Protein AF-A0A936LZB2-F1 (afdb_monomer_lite)

Structure (mmCIF, N/CA/C/O backbone):
data_AF-A0A936LZB2-F1
#
_entry.id   AF-A0A936LZB2-F1
#
loop_
_atom_site.group_PDB
_atom_site.id
_atom_site.type_symbol
_atom_site.label_atom_id
_atom_site.label_alt_id
_atom_site.label_comp_id
_atom_site.label_asym_id
_atom_site.label_entity_id
_atom_site.label_seq_id
_atom_site.pdbx_PDB_ins_code
_atom_site.Cartn_x
_atom_site.Cartn_y
_atom_site.Cartn_z
_atom_site.occupancy
_atom_site.B_iso_or_equiv
_atom_site.auth_seq_id
_atom_site.auth_comp_id
_atom_site.auth_asym_id
_atom_site.auth_atom_id
_atom_site.pdbx_PDB_model_num
ATOM 1 N N . MET A 1 1 ? 25.854 29.873 5.953 1.00 42.78 1 MET A N 1
ATOM 2 C CA . MET A 1 1 ? 24.433 29.722 6.332 1.00 42.78 1 MET A CA 1
ATOM 3 C C . MET A 1 1 ? 24.181 28.230 6.468 1.00 42.78 1 MET A C 1
ATOM 5 O O . MET A 1 1 ? 24.433 27.521 5.504 1.00 42.78 1 MET A O 1
ATOM 9 N N . SER A 1 2 ? 23.834 27.745 7.662 1.00 56.75 2 SER A N 1
ATOM 10 C CA . SER A 1 2 ? 23.511 26.328 7.882 1.00 56.75 2 SER A CA 1
ATOM 11 C C . SER A 1 2 ? 22.033 26.142 7.576 1.00 56.75 2 SER A C 1
ATOM 13 O O . SER A 1 2 ? 21.208 26.820 8.186 1.00 56.75 2 SER A O 1
ATOM 15 N N . PHE A 1 3 ? 21.693 25.284 6.617 1.00 53.59 3 PHE A N 1
ATOM 16 C CA . PHE A 1 3 ? 20.297 24.911 6.414 1.00 53.59 3 PHE A CA 1
ATOM 17 C C . PHE A 1 3 ? 19.833 24.073 7.615 1.00 53.59 3 PHE A C 1
ATOM 19 O O . PHE A 1 3 ? 20.639 23.310 8.156 1.00 53.59 3 PHE A O 1
ATOM 26 N N . PRO A 1 4 ? 18.580 24.229 8.073 1.00 65.94 4 PRO A N 1
ATOM 27 C CA . PRO A 1 4 ? 18.040 23.383 9.127 1.00 65.94 4 PRO A CA 1
ATOM 28 C C . PRO A 1 4 ? 18.093 21.920 8.680 1.00 65.94 4 PRO A C 1
ATOM 30 O O . PRO A 1 4 ? 17.765 21.600 7.543 1.00 65.94 4 PRO A O 1
ATOM 33 N N . GLU A 1 5 ? 18.534 21.037 9.574 1.00 69.75 5 GLU A N 1
ATOM 34 C CA . GLU A 1 5 ? 18.701 19.597 9.322 1.00 69.75 5 GLU A CA 1
ATOM 35 C C . GLU A 1 5 ? 17.362 18.835 9.293 1.00 69.75 5 GLU A C 1
ATOM 37 O O . GLU A 1 5 ? 17.298 17.656 8.934 1.00 69.75 5 GLU A O 1
ATOM 42 N N . VAL A 1 6 ? 16.282 19.538 9.632 1.00 69.81 6 VAL A N 1
ATOM 43 C CA . VAL A 1 6 ? 14.946 19.005 9.861 1.00 69.81 6 VAL A CA 1
ATOM 44 C C . VAL A 1 6 ? 13.900 19.938 9.244 1.00 69.81 6 VAL A C 1
ATOM 46 O O . VAL A 1 6 ? 14.075 21.160 9.246 1.00 69.81 6 VAL A O 1
ATOM 49 N N . ASP A 1 7 ? 12.834 19.374 8.685 1.00 69.81 7 ASP A N 1
ATOM 50 C CA . ASP A 1 7 ? 11.703 20.123 8.139 1.00 69.81 7 ASP A CA 1
ATOM 51 C C . ASP A 1 7 ? 10.790 20.712 9.242 1.00 69.81 7 ASP A C 1
ATOM 53 O O . ASP A 1 7 ? 10.964 20.408 10.427 1.00 69.81 7 ASP A O 1
ATOM 57 N N . PRO A 1 8 ? 9.806 21.568 8.891 1.00 72.88 8 PRO A N 1
ATOM 58 C CA . PRO A 1 8 ? 8.853 22.133 9.854 1.00 72.88 8 PRO A CA 1
ATOM 59 C C . PRO A 1 8 ? 8.009 21.098 10.616 1.00 72.88 8 PRO A C 1
ATOM 61 O O . PRO A 1 8 ? 7.339 21.456 11.583 1.00 72.88 8 PRO A O 1
ATOM 64 N N . TYR A 1 9 ? 8.026 19.836 10.186 1.00 61.41 9 TYR A N 1
ATOM 65 C CA . TYR A 1 9 ? 7.285 18.721 10.767 1.00 61.41 9 TYR A CA 1
ATOM 66 C C . TYR A 1 9 ? 8.178 17.764 11.570 1.00 61.41 9 TYR A C 1
ATOM 68 O O . TYR A 1 9 ? 7.689 16.750 12.064 1.00 61.41 9 TYR A O 1
ATOM 76 N N . GLY A 1 10 ? 9.464 18.083 11.754 1.00 66.19 10 GLY A N 1
ATOM 77 C CA . GLY A 1 10 ? 10.383 17.255 12.533 1.00 66.19 10 GLY A CA 1
ATOM 78 C C . GLY A 1 10 ? 11.064 16.135 11.734 1.00 66.19 10 GLY A C 1
ATOM 79 O O . GLY A 1 10 ? 11.760 15.311 12.330 1.00 66.19 10 GLY A O 1
ATOM 80 N N . ASN A 1 11 ? 10.929 16.101 10.404 1.00 68.75 11 ASN A N 1
ATOM 81 C CA . ASN A 1 11 ? 11.544 15.078 9.556 1.00 68.75 11 ASN A CA 1
ATOM 82 C C . ASN A 1 11 ? 12.959 15.477 9.121 1.00 68.75 11 ASN A C 1
ATOM 84 O O . ASN A 1 11 ? 13.183 16.552 8.569 1.00 68.75 11 ASN A O 1
ATOM 88 N N . SER A 1 12 ? 13.933 14.590 9.338 1.00 70.81 12 SER A N 1
ATOM 89 C CA . SER A 1 12 ? 15.333 14.830 8.962 1.00 70.81 12 SER A CA 1
ATOM 90 C C . SER A 1 12 ? 15.543 14.826 7.441 1.00 70.81 12 SER A C 1
ATOM 92 O O . SER A 1 12 ? 15.115 13.895 6.752 1.00 70.81 12 SER A O 1
ATOM 94 N N . TYR A 1 13 ? 16.302 15.803 6.932 1.00 68.94 13 TYR A N 1
ATOM 95 C CA . TYR A 1 13 ? 16.737 15.864 5.531 1.00 68.94 13 TYR A CA 1
ATOM 96 C C . TYR A 1 13 ? 17.908 14.927 5.205 1.00 68.94 13 TYR A C 1
ATOM 98 O O . TYR A 1 13 ? 18.241 14.755 4.027 1.00 68.94 13 TYR A O 1
ATOM 106 N N . GLN A 1 14 ? 18.547 14.318 6.212 1.00 73.31 14 GLN A N 1
ATOM 107 C CA . GLN A 1 14 ? 19.649 13.392 5.967 1.00 73.31 14 GLN A CA 1
ATOM 108 C C . GLN A 1 14 ? 19.150 12.148 5.225 1.00 73.31 14 GLN A C 1
ATOM 110 O O . GLN A 1 14 ? 18.115 11.570 5.566 1.00 73.31 14 GLN A O 1
ATOM 115 N N . ALA A 1 15 ? 19.894 11.709 4.212 1.00 75.50 15 ALA A N 1
ATOM 116 C CA . ALA A 1 15 ? 19.615 10.443 3.546 1.00 75.50 15 ALA A CA 1
ATOM 117 C C . ALA A 1 15 ? 19.835 9.268 4.513 1.00 75.50 15 ALA A C 1
ATOM 119 O O . ALA A 1 15 ? 20.606 9.375 5.465 1.00 75.50 15 ALA A O 1
ATOM 120 N N . TYR A 1 16 ? 19.163 8.144 4.270 1.00 83.94 16 TYR A N 1
ATOM 121 C CA . TYR A 1 16 ? 19.479 6.913 4.987 1.00 83.94 16 TYR A CA 1
ATOM 122 C C . TYR A 1 16 ? 20.895 6.446 4.648 1.00 83.94 16 TYR A C 1
ATOM 124 O O . TYR A 1 16 ? 21.338 6.578 3.506 1.00 83.94 16 TYR A O 1
ATOM 132 N N . THR A 1 17 ? 21.599 5.904 5.638 1.00 85.50 17 THR A N 1
ATOM 133 C CA . THR A 1 17 ? 23.001 5.476 5.508 1.00 85.50 17 THR A CA 1
ATOM 134 C C . THR A 1 17 ? 23.166 4.284 4.566 1.00 85.50 17 THR A C 1
ATOM 136 O O . THR A 1 17 ? 24.196 4.152 3.912 1.00 85.50 17 THR A O 1
ATOM 139 N N . ASP A 1 18 ? 22.137 3.448 4.457 1.00 86.25 18 ASP A N 1
ATOM 140 C CA . ASP A 1 18 ? 22.080 2.246 3.628 1.00 86.25 18 ASP A CA 1
ATOM 141 C C . ASP A 1 18 ? 21.497 2.486 2.224 1.00 86.25 18 ASP A C 1
ATOM 143 O O . ASP A 1 18 ? 21.376 1.549 1.435 1.00 86.25 18 ASP A O 1
ATOM 147 N N . VAL A 1 19 ? 21.159 3.734 1.879 1.00 84.25 19 VAL A N 1
ATOM 148 C CA . VAL A 1 19 ? 20.667 4.107 0.546 1.00 84.25 19 VAL A CA 1
ATOM 149 C C . VAL A 1 19 ? 21.727 4.953 -0.164 1.00 84.25 19 VAL A C 1
ATOM 151 O O . VAL A 1 19 ? 21.828 6.159 0.088 1.00 84.25 19 VAL A O 1
ATOM 154 N N . PRO A 1 20 ? 22.519 4.363 -1.080 1.00 82.50 20 PRO A N 1
ATOM 155 C CA . PRO A 1 20 ? 23.550 5.104 -1.792 1.00 82.50 20 PRO A CA 1
ATOM 156 C C . PRO A 1 20 ? 22.923 6.184 -2.678 1.00 82.50 20 PRO A C 1
ATOM 158 O O . PRO A 1 20 ? 21.897 5.966 -3.323 1.00 82.50 20 PRO A O 1
ATOM 161 N N . SER A 1 21 ? 23.560 7.355 -2.757 1.00 79.81 21 SER A N 1
ATOM 162 C CA . SER A 1 21 ? 23.075 8.490 -3.560 1.00 79.81 21 SER A CA 1
ATOM 163 C C . SER A 1 21 ? 23.034 8.211 -5.065 1.00 79.81 21 SER A C 1
ATOM 165 O O . SER A 1 21 ? 22.295 8.882 -5.779 1.00 79.81 21 SER A O 1
ATOM 167 N N . SER A 1 22 ? 23.797 7.223 -5.538 1.00 79.44 22 SER A N 1
ATOM 168 C CA . SER A 1 22 ? 23.773 6.730 -6.917 1.00 79.44 22 SER A CA 1
ATOM 169 C C . SER A 1 22 ? 22.574 5.827 -7.227 1.00 79.44 22 SER A C 1
ATOM 171 O O . SER A 1 22 ? 22.336 5.532 -8.397 1.00 79.44 22 SER A O 1
ATOM 173 N N . SER A 1 23 ? 21.812 5.381 -6.218 1.00 80.50 23 SER A N 1
ATOM 174 C CA . SER A 1 23 ? 20.618 4.565 -6.446 1.00 80.50 23 SER A CA 1
ATOM 175 C C . SER A 1 23 ? 19.551 5.372 -7.195 1.00 80.50 23 SER A C 1
ATOM 177 O O . SER A 1 23 ? 19.232 6.493 -6.780 1.00 80.50 23 SER A O 1
ATOM 179 N N . PRO A 1 24 ? 18.909 4.804 -8.235 1.00 79.56 24 PRO A N 1
ATOM 180 C CA . PRO A 1 24 ? 17.806 5.467 -8.931 1.00 79.56 24 PRO A CA 1
ATOM 181 C C . PRO A 1 24 ? 16.601 5.744 -8.013 1.00 79.56 24 PRO A C 1
ATOM 183 O O . PRO A 1 24 ? 15.765 6.589 -8.331 1.00 79.56 24 PRO A O 1
ATOM 186 N N . PHE A 1 25 ? 16.509 5.064 -6.864 1.00 80.94 25 PHE A N 1
ATOM 187 C CA . PHE A 1 25 ? 15.443 5.255 -5.878 1.00 80.94 25 PHE A CA 1
ATOM 188 C C . PHE A 1 25 ? 15.778 6.307 -4.814 1.00 80.94 25 PHE A C 1
ATOM 190 O O . PHE A 1 25 ? 14.877 6.744 -4.100 1.00 80.94 25 PHE A O 1
ATOM 197 N N . ALA A 1 26 ? 17.033 6.764 -4.717 1.00 77.50 26 ALA A N 1
ATOM 198 C CA . ALA A 1 26 ? 17.492 7.629 -3.628 1.00 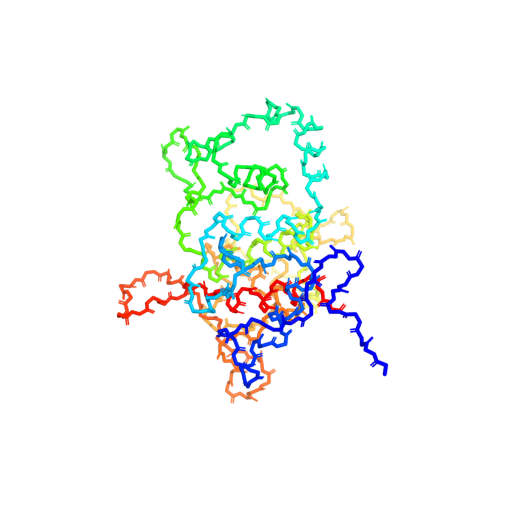77.50 26 ALA A CA 1
ATOM 199 C C . ALA A 1 26 ? 16.689 8.935 -3.516 1.00 77.50 26 ALA A C 1
ATOM 201 O O . ALA A 1 26 ? 16.349 9.356 -2.411 1.00 77.50 26 ALA A O 1
ATOM 202 N N . GLY A 1 27 ? 16.340 9.556 -4.648 1.00 83.62 27 GLY A N 1
ATOM 203 C CA . GLY A 1 27 ? 15.515 10.769 -4.664 1.00 83.62 27 GLY A CA 1
ATOM 204 C C . GLY A 1 27 ? 14.106 10.530 -4.116 1.00 83.62 27 GLY A C 1
ATOM 205 O O . GLY A 1 27 ? 13.653 11.261 -3.239 1.00 83.62 27 GLY A O 1
ATOM 206 N N . MET A 1 28 ? 13.446 9.461 -4.571 1.00 83.94 28 MET A N 1
ATOM 207 C CA . MET A 1 28 ? 12.096 9.105 -4.119 1.00 83.94 28 MET A CA 1
ATOM 208 C C . MET A 1 28 ? 12.081 8.720 -2.639 1.00 83.94 28 MET A C 1
ATOM 210 O O . MET A 1 28 ? 11.198 9.143 -1.903 1.00 83.94 28 MET A O 1
ATOM 214 N N . ILE A 1 29 ? 13.086 7.980 -2.171 1.00 84.75 29 ILE A N 1
ATOM 215 C CA . ILE A 1 29 ? 13.198 7.589 -0.762 1.00 84.75 29 ILE A CA 1
ATOM 216 C C . ILE A 1 29 ? 13.386 8.821 0.138 1.00 84.75 29 ILE A C 1
ATOM 218 O O . ILE A 1 29 ? 12.784 8.892 1.207 1.00 84.75 29 ILE A O 1
ATOM 222 N N . ARG A 1 30 ? 14.166 9.823 -0.294 1.00 84.19 30 ARG A N 1
ATOM 223 C CA . ARG A 1 30 ? 14.313 11.086 0.454 1.00 84.19 30 ARG A CA 1
ATOM 224 C C . ARG A 1 30 ? 12.996 11.844 0.559 1.00 84.19 30 ARG A C 1
ATOM 226 O O . ARG A 1 30 ? 12.665 12.296 1.649 1.00 84.19 30 ARG A O 1
ATOM 233 N N . ILE A 1 31 ? 12.240 11.939 -0.536 1.00 84.31 31 ILE A N 1
ATOM 234 C CA . ILE A 1 31 ? 10.911 12.566 -0.517 1.00 84.31 31 ILE A CA 1
ATOM 235 C C . ILE A 1 31 ? 9.992 11.789 0.429 1.00 84.31 31 ILE A C 1
ATOM 237 O O . ILE A 1 31 ? 9.383 12.390 1.305 1.00 84.31 31 ILE A O 1
ATOM 241 N N . ALA A 1 32 ? 9.955 10.456 0.322 1.00 84.56 32 ALA A N 1
ATOM 242 C CA . ALA A 1 32 ? 9.141 9.595 1.180 1.00 84.56 32 ALA A CA 1
ATOM 243 C C . ALA A 1 32 ? 9.465 9.755 2.678 1.00 84.56 32 ALA A C 1
ATOM 245 O O . ALA A 1 32 ? 8.550 9.724 3.504 1.00 84.56 32 ALA A O 1
ATOM 246 N N . LYS A 1 33 ? 10.747 9.960 3.013 1.00 82.62 33 LYS A N 1
ATOM 247 C CA . LYS A 1 33 ? 11.216 10.266 4.372 1.00 82.62 33 LYS A CA 1
ATOM 248 C C . LYS A 1 33 ? 10.741 11.644 4.838 1.00 82.62 33 LYS A C 1
ATOM 250 O O . LYS A 1 33 ? 10.239 11.755 5.949 1.00 82.62 33 LYS A O 1
ATOM 255 N N . GLN A 1 34 ? 10.878 12.669 3.997 1.00 80.50 34 GLN A N 1
ATOM 256 C CA . GLN A 1 34 ? 10.461 14.042 4.313 1.00 80.50 34 GLN A CA 1
ATOM 257 C C . GLN A 1 34 ? 8.953 14.152 4.546 1.00 80.50 34 GLN A C 1
ATOM 259 O O . GLN A 1 34 ? 8.526 14.898 5.409 1.00 80.50 34 GLN A O 1
ATOM 264 N N . VAL A 1 35 ? 8.138 13.392 3.814 1.00 79.12 35 VAL A N 1
ATOM 265 C CA . VAL A 1 35 ? 6.676 13.399 4.007 1.00 79.12 35 VAL A CA 1
ATOM 266 C C . VAL A 1 35 ? 6.200 12.411 5.079 1.00 79.12 35 VAL A C 1
ATOM 268 O O . VAL A 1 35 ? 5.004 12.324 5.339 1.00 79.12 35 VAL A O 1
ATOM 271 N N . GLY A 1 36 ? 7.107 11.640 5.690 1.00 79.69 36 GLY A N 1
ATOM 272 C CA . GLY A 1 36 ? 6.793 10.727 6.794 1.00 79.69 36 GLY A CA 1
ATOM 273 C C . GLY A 1 36 ? 5.944 9.501 6.428 1.00 79.69 36 GLY A C 1
ATOM 274 O O . GLY A 1 36 ? 5.394 8.856 7.318 1.00 79.69 36 GLY A O 1
ATOM 275 N N . ILE A 1 37 ? 5.820 9.151 5.143 1.00 82.31 37 ILE A N 1
ATOM 276 C CA . ILE A 1 37 ? 4.931 8.058 4.692 1.00 82.31 37 ILE A CA 1
ATOM 277 C C . ILE A 1 37 ? 5.599 6.697 4.770 1.00 82.31 37 ILE A C 1
ATOM 279 O O . ILE A 1 37 ? 4.965 5.717 5.158 1.00 82.31 37 ILE A O 1
ATOM 283 N N . VAL A 1 38 ? 6.870 6.634 4.375 1.00 81.75 38 VAL A N 1
ATOM 284 C CA . VAL A 1 38 ? 7.669 5.412 4.451 1.00 81.75 38 VAL A CA 1
ATOM 285 C C . VAL A 1 38 ? 8.721 5.641 5.530 1.00 81.75 38 VAL A C 1
ATOM 287 O O . VAL A 1 38 ? 9.771 6.217 5.236 1.00 81.75 38 VAL A O 1
ATOM 290 N N . PRO A 1 39 ? 8.437 5.262 6.789 1.00 74.19 39 PRO A N 1
ATOM 291 C CA . PRO A 1 39 ? 9.360 5.491 7.889 1.00 74.19 39 PRO A CA 1
ATOM 292 C C . PRO A 1 39 ? 10.634 4.655 7.722 1.00 74.19 39 PRO A C 1
ATOM 294 O O . PRO A 1 39 ? 10.716 3.783 6.859 1.00 74.19 39 PRO A O 1
ATOM 297 N N . ALA A 1 40 ? 11.630 4.908 8.570 1.00 74.75 40 ALA A N 1
ATOM 298 C CA . ALA A 1 40 ? 12.784 4.024 8.735 1.00 74.75 40 ALA A CA 1
ATOM 299 C C . ALA A 1 40 ? 12.358 2.628 9.243 1.00 74.75 40 ALA A C 1
ATOM 301 O O . ALA A 1 40 ? 11.172 2.336 9.437 1.00 74.75 40 ALA A O 1
ATOM 302 N N . ASP A 1 41 ? 13.321 1.745 9.469 1.00 74.19 41 ASP A N 1
ATOM 303 C CA . ASP A 1 41 ? 13.111 0.585 10.326 1.00 74.19 41 ASP A CA 1
ATOM 304 C C . ASP A 1 41 ? 12.710 0.988 11.759 1.00 74.19 41 ASP A C 1
ATOM 306 O O . ASP A 1 41 ? 12.764 2.155 12.148 1.00 74.19 41 ASP A O 1
ATOM 310 N N . ALA A 1 42 ? 12.286 0.012 12.565 1.00 61.19 42 ALA A N 1
ATOM 311 C CA . ALA A 1 42 ? 11.847 0.256 13.943 1.00 61.19 42 ALA A CA 1
ATOM 312 C C . ALA A 1 42 ? 12.942 0.881 14.838 1.00 61.19 42 ALA A C 1
ATOM 314 O O . ALA A 1 42 ? 12.624 1.448 15.880 1.00 61.19 42 ALA A O 1
ATOM 315 N N . LEU A 1 43 ? 14.213 0.793 14.424 1.00 60.53 43 LEU A N 1
ATOM 316 C CA . LEU A 1 43 ? 15.373 1.378 15.100 1.00 60.53 43 LEU A CA 1
ATOM 317 C C . LEU A 1 43 ? 15.734 2.782 14.580 1.00 60.53 43 LEU A C 1
ATOM 319 O O . LEU A 1 43 ? 16.664 3.401 15.093 1.00 60.53 43 LEU A O 1
ATOM 323 N N . GLY A 1 44 ? 15.019 3.302 13.579 1.00 66.06 44 GLY A N 1
ATOM 324 C CA . GLY A 1 44 ? 15.131 4.688 13.125 1.00 66.06 44 GLY A CA 1
ATOM 325 C C . GLY A 1 44 ? 16.360 5.011 12.270 1.00 66.06 44 GLY A C 1
ATOM 326 O O . GLY A 1 44 ? 16.540 6.174 11.910 1.00 66.06 44 GLY A O 1
ATOM 327 N N . SER A 1 45 ? 17.209 4.031 11.947 1.00 71.81 45 SER A N 1
ATOM 328 C CA . SER A 1 45 ? 18.559 4.288 11.411 1.00 71.81 45 SER A CA 1
ATOM 329 C C . SER A 1 45 ? 18.790 3.773 9.992 1.00 71.81 45 SER A C 1
ATOM 331 O O . SER A 1 45 ? 19.632 4.331 9.287 1.00 71.81 45 SER A O 1
ATOM 333 N N . THR A 1 46 ? 18.025 2.775 9.539 1.00 83.94 46 THR A N 1
ATOM 334 C CA . THR A 1 46 ? 18.180 2.185 8.198 1.00 83.94 46 THR A CA 1
ATOM 335 C C . THR A 1 46 ? 16.852 2.133 7.451 1.00 83.94 46 THR A C 1
ATOM 337 O O . THR A 1 46 ? 15.778 2.097 8.055 1.00 83.94 46 THR A O 1
ATOM 340 N N . PHE A 1 47 ? 16.903 2.169 6.120 1.00 85.38 47 PHE A N 1
ATOM 341 C CA . PHE A 1 47 ? 15.714 2.056 5.273 1.00 85.38 47 PHE A CA 1
ATOM 342 C C . PHE A 1 47 ? 15.395 0.611 4.879 1.00 85.38 47 PHE A C 1
ATOM 344 O O . PHE A 1 47 ? 14.226 0.273 4.704 1.00 85.38 47 PHE A O 1
ATOM 351 N N . GLN A 1 48 ? 16.418 -0.233 4.749 1.00 86.25 48 GLN A N 1
ATOM 352 C CA . GLN A 1 48 ? 16.367 -1.619 4.288 1.00 86.25 48 GLN A CA 1
ATOM 353 C C . GLN A 1 48 ? 15.763 -1.737 2.874 1.00 86.25 48 GLN A C 1
ATOM 355 O O . GLN A 1 48 ? 14.702 -2.341 2.699 1.00 86.25 48 GLN A O 1
ATOM 360 N N . PRO A 1 49 ? 16.412 -1.160 1.842 1.00 81.38 49 PRO A N 1
ATOM 361 C CA . PRO A 1 49 ? 15.821 -0.967 0.513 1.00 81.38 49 PRO A CA 1
ATOM 362 C C . PRO A 1 49 ? 15.321 -2.252 -0.152 1.00 81.38 49 PRO A C 1
ATOM 364 O O . PRO A 1 49 ? 14.278 -2.230 -0.804 1.00 81.38 49 PRO A O 1
ATOM 367 N N . THR A 1 50 ? 16.019 -3.369 0.057 1.00 83.25 50 THR A N 1
ATOM 368 C CA . THR A 1 50 ? 15.709 -4.674 -0.542 1.00 83.25 50 THR A CA 1
ATOM 369 C C . THR A 1 50 ? 14.720 -5.511 0.267 1.00 83.25 50 THR A C 1
ATOM 371 O O . THR A 1 50 ? 14.302 -6.565 -0.207 1.00 83.25 50 THR A O 1
ATOM 374 N N . ARG A 1 51 ? 14.316 -5.072 1.469 1.00 86.50 51 ARG A N 1
ATOM 375 C CA . ARG A 1 51 ? 13.354 -5.820 2.286 1.00 86.50 51 ARG A CA 1
ATOM 376 C C . ARG A 1 51 ? 11.989 -5.831 1.603 1.00 86.50 51 ARG A C 1
ATOM 378 O O . ARG A 1 51 ? 11.526 -4.800 1.116 1.00 86.50 51 ARG A O 1
ATOM 385 N N . GLU A 1 52 ? 11.335 -6.984 1.598 1.00 85.81 52 GLU A N 1
ATOM 386 C CA . GLU A 1 52 ? 9.951 -7.095 1.143 1.00 85.81 52 GLU A CA 1
ATOM 387 C C . GLU A 1 52 ? 8.996 -6.393 2.113 1.00 85.81 52 GLU A C 1
ATOM 389 O O . GLU A 1 52 ? 9.184 -6.416 3.333 1.00 85.81 52 GLU A O 1
ATOM 394 N N . VAL A 1 53 ? 7.964 -5.759 1.560 1.00 86.62 53 VAL A N 1
ATOM 395 C CA . VAL A 1 53 ? 6.954 -5.037 2.341 1.00 86.62 53 VAL A CA 1
ATOM 396 C C . VAL A 1 53 ? 5.744 -5.924 2.565 1.00 86.62 53 VAL A C 1
ATOM 398 O O . VAL A 1 53 ? 5.151 -6.424 1.606 1.00 86.62 53 VAL A O 1
ATOM 401 N N . THR A 1 54 ? 5.336 -6.084 3.821 1.00 90.12 54 THR A N 1
ATOM 402 C CA . THR A 1 54 ? 4.138 -6.863 4.151 1.00 90.12 54 THR A CA 1
ATOM 403 C C . THR A 1 54 ? 2.864 -6.084 3.825 1.00 90.12 54 THR A C 1
ATOM 405 O O . THR A 1 54 ? 2.861 -4.854 3.717 1.00 90.12 54 THR A O 1
ATOM 408 N N . ARG A 1 55 ? 1.735 -6.782 3.684 1.00 88.69 55 ARG A N 1
ATOM 409 C CA . ARG A 1 55 ? 0.432 -6.141 3.458 1.00 88.69 55 ARG A CA 1
ATOM 410 C C . ARG A 1 55 ? 0.025 -5.209 4.598 1.00 88.69 55 ARG A C 1
ATOM 412 O O . ARG A 1 55 ? -0.706 -4.249 4.345 1.00 88.69 55 ARG A O 1
ATOM 419 N N . SER A 1 56 ? 0.444 -5.477 5.836 1.00 90.31 56 SER A N 1
ATOM 420 C CA . SER A 1 56 ? 0.163 -4.586 6.971 1.00 90.31 56 SER A CA 1
ATOM 421 C C . SER A 1 56 ? 0.940 -3.271 6.868 1.00 90.31 56 SER A C 1
ATOM 423 O O . SER A 1 56 ? 0.360 -2.197 7.023 1.00 90.31 56 SER A O 1
ATOM 425 N N . GLU A 1 57 ? 2.213 -3.341 6.478 1.00 91.31 57 GLU A N 1
ATOM 426 C CA . GLU A 1 57 ? 3.048 -2.164 6.236 1.00 91.31 57 GLU A CA 1
ATOM 427 C C . GLU A 1 57 ? 2.516 -1.337 5.064 1.00 91.31 57 GLU A C 1
ATOM 429 O O . GLU A 1 57 ? 2.375 -0.118 5.178 1.00 91.31 57 GLU A O 1
ATOM 434 N N . MET A 1 58 ? 2.123 -1.994 3.967 1.00 90.44 58 MET A N 1
ATOM 435 C CA . MET A 1 58 ? 1.494 -1.309 2.837 1.00 90.44 58 MET A CA 1
ATOM 436 C C . MET A 1 58 ? 0.184 -0.625 3.246 1.00 90.44 58 MET A C 1
ATOM 438 O O . MET A 1 58 ? -0.082 0.496 2.805 1.00 90.44 58 MET A O 1
ATOM 442 N N . ALA A 1 59 ? -0.629 -1.258 4.102 1.00 90.81 59 ALA A N 1
ATOM 443 C CA . ALA A 1 59 ? -1.859 -0.643 4.598 1.00 90.81 59 ALA A CA 1
ATOM 444 C C . ALA A 1 59 ? -1.584 0.632 5.380 1.00 90.81 59 ALA A C 1
ATOM 446 O O . ALA A 1 59 ? -2.198 1.670 5.122 1.00 90.81 59 ALA A O 1
ATOM 447 N N . ARG A 1 60 ? -0.618 0.560 6.295 1.00 92.12 60 ARG A N 1
ATOM 448 C CA . ARG A 1 60 ? -0.170 1.707 7.073 1.00 92.12 60 ARG A CA 1
ATOM 449 C C . ARG A 1 60 ? 0.264 2.857 6.173 1.00 92.12 60 ARG A C 1
ATOM 451 O O . ARG A 1 60 ? -0.247 3.963 6.321 1.00 92.12 60 ARG A O 1
ATOM 458 N N . TRP A 1 61 ? 1.138 2.603 5.202 1.00 91.56 61 TRP A N 1
ATOM 459 C CA . TRP A 1 61 ? 1.643 3.658 4.316 1.00 91.56 61 TRP A CA 1
ATOM 460 C C . TRP A 1 61 ? 0.544 4.240 3.423 1.00 91.56 61 TRP A C 1
ATOM 462 O O . TRP A 1 61 ? 0.499 5.450 3.221 1.00 91.56 61 TRP A O 1
ATOM 472 N N . THR A 1 62 ? -0.376 3.403 2.935 1.00 91.56 62 THR A N 1
ATOM 473 C CA . THR A 1 62 ? -1.512 3.838 2.101 1.00 91.56 62 THR A CA 1
ATOM 474 C C . THR A 1 62 ? -2.471 4.752 2.860 1.00 91.56 62 THR A C 1
ATOM 476 O O . THR A 1 62 ? -3.011 5.689 2.284 1.00 91.56 62 THR A O 1
ATOM 479 N N . VAL A 1 63 ? -2.718 4.490 4.144 1.00 92.06 63 VAL A N 1
ATOM 480 C CA . VAL A 1 63 ? -3.592 5.346 4.959 1.00 92.06 63 VAL A CA 1
ATOM 481 C C . VAL A 1 63 ? -2.872 6.639 5.341 1.00 92.06 63 VAL A C 1
ATOM 483 O O . VAL A 1 63 ? -3.444 7.720 5.191 1.00 92.06 63 VAL A O 1
ATOM 486 N N . LEU A 1 64 ? -1.606 6.542 5.758 1.00 89.75 64 LEU A N 1
ATOM 487 C CA . LEU A 1 64 ? -0.794 7.702 6.139 1.00 89.75 64 LEU A CA 1
ATOM 488 C C . LEU A 1 64 ? -0.514 8.655 4.972 1.00 89.75 64 LEU A C 1
ATOM 490 O O . LEU A 1 64 ? -0.281 9.837 5.200 1.00 89.75 64 LEU A O 1
ATOM 494 N N . SER A 1 65 ? -0.592 8.191 3.720 1.00 89.00 65 SER A N 1
ATOM 495 C CA . SER A 1 65 ? -0.478 9.084 2.563 1.00 89.00 65 SER A CA 1
ATOM 496 C C . SER A 1 65 ? -1.680 10.009 2.365 1.00 89.00 65 SER A C 1
ATOM 498 O O . SER A 1 65 ? -1.591 10.950 1.579 1.00 89.00 65 SER A O 1
ATOM 500 N N . GLN A 1 66 ? -2.802 9.756 3.044 1.00 88.38 66 GLN A N 1
ATOM 501 C CA . GLN A 1 66 ? -4.043 10.515 2.863 1.00 88.38 66 GLN A CA 1
ATOM 502 C C . GLN A 1 66 ? -4.486 11.286 4.096 1.00 88.38 66 GLN A C 1
ATOM 504 O O . GLN A 1 66 ? -5.241 12.250 3.977 1.00 88.38 66 GLN A O 1
ATOM 509 N N . MET A 1 67 ? -4.105 10.821 5.281 1.00 89.25 67 MET A N 1
ATOM 510 C CA . MET A 1 67 ? -4.579 11.378 6.537 1.00 89.25 67 MET A CA 1
ATOM 511 C C . MET A 1 67 ? -3.553 11.165 7.647 1.00 89.25 67 MET A C 1
ATOM 513 O O . MET A 1 67 ? -2.803 10.192 7.641 1.00 89.25 67 MET A O 1
ATOM 517 N N . ASN A 1 68 ? -3.545 12.076 8.615 1.00 90.62 68 ASN A N 1
ATOM 518 C CA . ASN A 1 68 ? -2.693 11.976 9.794 1.00 90.62 68 ASN A CA 1
ATOM 519 C C . ASN A 1 68 ? -3.326 11.086 10.882 1.00 90.62 68 ASN A C 1
ATOM 521 O O . ASN A 1 68 ? -4.497 10.718 10.814 1.00 90.62 68 ASN A O 1
ATOM 525 N N . GLU A 1 69 ? -2.555 10.779 11.925 1.00 89.50 69 GLU A N 1
ATOM 526 C CA . GLU A 1 69 ? -2.985 9.921 13.041 1.00 89.50 69 GLU A CA 1
ATOM 527 C C . GLU A 1 69 ? -4.268 10.386 13.739 1.00 89.50 69 GLU A C 1
ATOM 529 O O . GLU A 1 69 ? -5.092 9.554 14.128 1.00 89.50 69 GLU A O 1
ATOM 534 N N . ALA A 1 70 ? -4.450 11.702 13.884 1.00 92.31 70 ALA A N 1
ATOM 535 C CA . ALA A 1 70 ? -5.647 12.279 14.488 1.00 92.31 70 ALA A CA 1
ATOM 536 C C . ALA A 1 70 ? -6.886 11.989 13.630 1.00 92.31 70 ALA A C 1
ATOM 538 O O . ALA A 1 70 ? -7.861 11.425 14.122 1.00 92.31 70 ALA A O 1
ATOM 539 N N . ALA A 1 71 ? -6.800 12.246 12.323 1.00 92.31 71 ALA A N 1
ATOM 540 C CA . ALA A 1 71 ? -7.879 11.971 11.384 1.00 92.31 71 ALA A CA 1
ATOM 541 C C . ALA A 1 71 ? -8.217 10.473 11.284 1.00 92.31 71 ALA A C 1
ATOM 543 O O . ALA A 1 71 ? -9.381 10.136 11.081 1.00 92.31 71 ALA A O 1
ATOM 544 N N . ILE A 1 72 ? -7.245 9.568 11.465 1.00 92.62 72 ILE A N 1
ATOM 545 C CA . ILE A 1 72 ? -7.512 8.118 11.550 1.00 92.62 72 ILE A CA 1
ATOM 546 C C . ILE A 1 72 ? -8.365 7.808 12.782 1.00 92.62 72 ILE A C 1
ATOM 548 O O . ILE A 1 72 ? -9.363 7.095 12.676 1.00 92.62 72 ILE A O 1
ATOM 552 N N . THR A 1 73 ? -7.990 8.338 13.951 1.00 92.50 73 THR A N 1
ATOM 553 C CA . THR A 1 73 ? -8.765 8.154 15.189 1.00 92.50 73 THR A CA 1
ATOM 554 C C . THR A 1 73 ? -10.181 8.688 15.031 1.00 92.50 73 THR A C 1
ATOM 556 O O . THR A 1 73 ? -11.138 7.965 15.314 1.00 92.50 73 THR A O 1
ATOM 559 N N . ASP A 1 74 ? -10.317 9.906 14.509 1.00 92.94 74 ASP A N 1
ATOM 560 C CA . ASP A 1 74 ? -11.613 10.546 14.305 1.00 92.94 74 ASP A CA 1
ATOM 561 C C . ASP A 1 74 ? -12.463 9.771 13.294 1.00 92.94 74 ASP A C 1
ATOM 563 O O . ASP A 1 74 ? -13.656 9.566 13.509 1.00 92.94 74 ASP A O 1
ATOM 567 N N . PHE A 1 75 ? -11.865 9.282 12.206 1.00 90.88 75 PHE A N 1
ATOM 568 C CA . PHE A 1 75 ? -12.566 8.477 11.208 1.00 90.88 75 PHE A CA 1
ATOM 569 C C . PHE A 1 75 ? -13.093 7.163 11.797 1.00 90.88 75 PHE A C 1
ATOM 571 O O . PHE A 1 75 ? -14.250 6.802 11.571 1.00 90.88 75 PHE A O 1
ATOM 578 N N . LEU A 1 76 ? -12.275 6.454 12.580 1.00 89.88 76 LEU A N 1
ATOM 579 C CA . LEU A 1 76 ? -12.676 5.199 13.222 1.00 89.88 76 LEU A CA 1
ATOM 580 C C . LEU A 1 76 ? -13.743 5.414 14.306 1.00 89.88 76 LEU A C 1
ATOM 582 O O . LEU A 1 76 ? -14.625 4.567 14.464 1.00 89.88 76 LEU A O 1
ATOM 586 N N . ALA A 1 77 ? -13.692 6.541 15.021 1.00 89.56 77 ALA A N 1
ATOM 587 C CA . ALA A 1 77 ? -14.702 6.920 16.006 1.00 89.56 77 ALA A CA 1
ATOM 588 C C . ALA A 1 77 ? -16.040 7.304 15.348 1.00 89.56 77 ALA A C 1
ATOM 590 O O . ALA A 1 77 ? -17.099 6.892 15.818 1.00 89.56 77 ALA A O 1
ATOM 591 N N . ASN A 1 78 ? -15.999 8.021 14.220 1.00 88.12 78 ASN A N 1
ATOM 592 C CA . ASN A 1 78 ? -17.183 8.527 13.515 1.00 88.12 78 ASN A CA 1
ATOM 593 C C . ASN A 1 78 ? -17.787 7.540 12.499 1.00 88.12 78 ASN A C 1
ATOM 595 O O . ASN A 1 78 ? -18.626 7.919 11.685 1.00 88.12 78 ASN A O 1
ATOM 599 N N . THR A 1 79 ? -17.398 6.263 12.534 1.00 80.56 79 THR A N 1
ATOM 600 C CA . THR A 1 79 ? -17.954 5.211 11.662 1.00 80.56 79 THR A CA 1
ATOM 601 C C . THR A 1 79 ? -18.634 4.097 12.478 1.00 80.56 79 THR A C 1
ATOM 603 O O . THR A 1 79 ? -18.199 2.941 12.461 1.00 80.56 79 THR A O 1
ATOM 606 N N . PRO A 1 80 ? -19.735 4.409 13.197 1.00 76.06 80 PRO A N 1
ATOM 607 C CA . PRO A 1 80 ? -20.389 3.483 14.129 1.00 76.06 80 PRO A CA 1
ATOM 608 C C . PRO A 1 80 ? -21.024 2.267 13.441 1.00 76.06 80 PRO A C 1
ATOM 610 O O . PRO A 1 80 ? -21.167 1.217 14.060 1.00 76.06 80 PRO A O 1
ATOM 613 N N . GLN A 1 81 ? -21.333 2.371 12.145 1.00 76.50 81 GLN A N 1
ATOM 614 C CA . GLN A 1 81 ? -21.873 1.281 11.321 1.00 76.50 81 GLN A CA 1
ATOM 615 C C . GLN A 1 81 ? -20.977 0.028 11.254 1.00 76.50 81 GLN A C 1
ATOM 617 O O . GLN A 1 81 ? -21.442 -1.032 10.851 1.00 76.50 81 GLN A O 1
ATOM 622 N N . PHE A 1 82 ? -19.710 0.136 11.669 1.00 75.75 82 PHE A N 1
ATOM 623 C CA . PHE A 1 82 ? -18.748 -0.969 11.737 1.00 75.75 82 PHE A CA 1
ATOM 624 C C . PHE A 1 82 ? -18.440 -1.416 13.179 1.00 75.75 82 PHE A C 1
ATOM 626 O O . PHE A 1 82 ? -17.406 -2.023 13.438 1.00 75.75 82 PHE A O 1
ATOM 633 N N . GLY A 1 83 ? -19.308 -1.096 14.144 1.00 73.88 83 GLY A N 1
ATOM 634 C CA . GLY A 1 83 ? -19.170 -1.541 15.536 1.00 73.88 83 GLY A CA 1
ATOM 635 C C . GLY A 1 83 ? -18.198 -0.717 16.389 1.00 73.88 83 GLY A C 1
ATOM 636 O O . GLY A 1 83 ? -17.851 -1.140 17.487 1.00 73.88 83 GLY A O 1
ATOM 637 N N . GLY A 1 84 ? -17.763 0.458 15.923 1.00 77.69 84 GLY A N 1
ATOM 638 C CA . GLY A 1 84 ? -16.917 1.384 16.689 1.00 77.69 84 GLY A CA 1
ATOM 639 C C . GLY A 1 84 ? -15.406 1.215 16.461 1.00 77.69 84 GLY A C 1
ATOM 640 O O . GLY A 1 84 ? -14.986 0.392 15.647 1.00 77.69 84 GLY A O 1
ATOM 641 N N . PRO A 1 85 ? -14.561 2.018 17.132 1.00 82.50 85 PRO A N 1
ATOM 642 C CA . PRO A 1 85 ? -13.137 2.151 16.805 1.00 82.50 85 PRO A CA 1
ATOM 643 C C . PRO A 1 85 ? -12.270 0.944 17.190 1.00 82.50 85 PRO A C 1
ATOM 645 O O . PRO A 1 85 ? -11.139 0.853 16.728 1.00 82.50 85 PRO A O 1
ATOM 648 N N . THR A 1 86 ? -12.771 0.029 18.022 1.00 86.12 86 THR A N 1
ATOM 649 C CA . THR A 1 86 ? -12.055 -1.175 18.490 1.00 86.12 86 THR A CA 1
ATOM 650 C C . THR A 1 86 ? -12.615 -2.475 17.913 1.00 86.12 86 THR A C 1
ATOM 652 O O . THR A 1 86 ? -12.125 -3.553 18.250 1.00 86.12 86 THR A O 1
ATOM 655 N N . THR A 1 87 ? -13.624 -2.392 17.046 1.00 86.56 87 THR A N 1
ATOM 656 C CA . THR A 1 87 ? -14.232 -3.563 16.408 1.00 86.56 87 THR A CA 1
ATOM 657 C C . THR A 1 87 ? -13.482 -3.910 15.136 1.00 86.56 87 THR A C 1
ATOM 659 O O . THR A 1 87 ? -13.340 -3.072 14.244 1.00 86.56 87 THR A O 1
ATOM 662 N N . ALA A 1 88 ? -12.992 -5.149 15.071 1.00 88.19 88 ALA A N 1
ATOM 663 C CA . ALA A 1 88 ? -12.208 -5.637 13.952 1.00 88.19 88 ALA A CA 1
ATOM 664 C C . ALA A 1 88 ? -13.065 -6.307 12.881 1.00 88.19 88 ALA A C 1
ATOM 666 O O . ALA A 1 88 ? -13.807 -7.248 13.163 1.00 88.19 88 ALA A O 1
ATOM 667 N N . SER A 1 89 ? -12.905 -5.854 11.636 1.00 83.56 89 SER A N 1
ATOM 668 C CA . SER A 1 89 ? -13.583 -6.438 10.476 1.00 83.56 89 SER A CA 1
ATOM 669 C C . SER A 1 89 ? -12.893 -7.691 9.923 1.00 83.56 89 SER A C 1
ATOM 671 O O . SER A 1 89 ? -13.492 -8.424 9.133 1.00 83.56 89 SER A O 1
ATOM 673 N N . PHE A 1 90 ? -11.642 -7.947 10.319 1.00 86.25 90 PHE A N 1
ATOM 674 C CA . PHE A 1 90 ? -10.871 -9.127 9.929 1.00 86.25 90 PHE A CA 1
ATOM 675 C C . PHE A 1 90 ? -10.469 -9.944 11.156 1.00 86.25 90 PHE A C 1
ATOM 677 O O . PHE A 1 90 ? -9.968 -9.400 12.137 1.00 86.25 90 PHE A O 1
ATOM 684 N N . ALA A 1 91 ? -10.639 -11.262 11.079 1.00 87.25 91 ALA A N 1
ATOM 685 C CA . ALA A 1 91 ? -10.364 -12.170 12.191 1.00 87.25 91 ALA A CA 1
ATOM 686 C C . ALA A 1 91 ? -8.867 -12.284 12.528 1.00 87.25 91 ALA A C 1
ATOM 688 O O . ALA A 1 91 ? -8.505 -12.545 13.671 1.00 87.25 91 ALA A O 1
ATOM 689 N N . ASP A 1 92 ? -7.994 -12.087 11.540 1.00 87.94 92 ASP A N 1
ATOM 690 C CA . ASP A 1 92 ? -6.537 -12.170 11.675 1.00 87.94 92 ASP A CA 1
ATOM 691 C C . ASP A 1 92 ? -5.864 -10.825 11.990 1.00 87.94 92 ASP A C 1
ATOM 693 O O . ASP A 1 92 ? -4.645 -10.773 12.145 1.00 87.94 92 ASP A O 1
ATOM 697 N N . VAL A 1 93 ? -6.642 -9.746 12.116 1.00 91.62 93 VAL A N 1
ATOM 698 C CA . VAL A 1 93 ? -6.160 -8.425 12.537 1.00 91.62 93 VAL A CA 1
ATOM 699 C C . VAL A 1 93 ? -7.040 -7.927 13.688 1.00 91.62 93 VAL A C 1
ATOM 701 O O . VAL A 1 93 ? -7.899 -7.069 13.482 1.00 91.62 93 VAL A O 1
ATOM 704 N N . PRO A 1 94 ? -6.866 -8.476 14.907 1.00 92.62 94 PRO A N 1
ATOM 705 C CA . PRO A 1 94 ? -7.598 -8.013 16.082 1.00 92.62 94 PRO A CA 1
ATOM 706 C C . PRO A 1 94 ? -7.205 -6.577 16.444 1.00 92.62 94 PRO A C 1
ATOM 708 O O . PRO A 1 94 ? -6.159 -6.084 16.026 1.00 92.62 94 PRO A O 1
ATOM 711 N N . SER A 1 95 ? -7.998 -5.919 17.293 1.00 91.62 95 SER A N 1
ATOM 712 C CA . SER A 1 95 ? -7.749 -4.532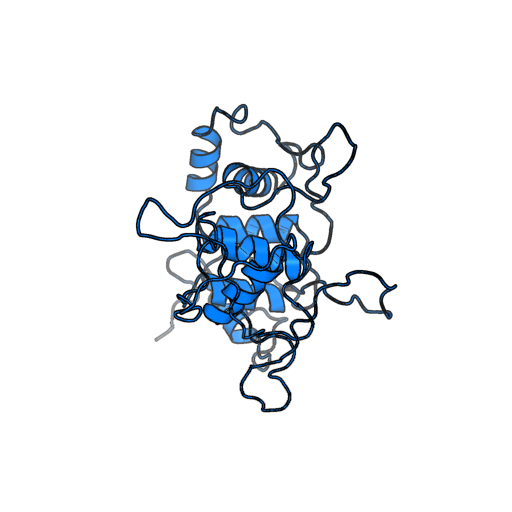 17.719 1.00 91.62 95 SER A CA 1
ATOM 713 C C . SER A 1 95 ? -6.432 -4.308 18.469 1.00 91.62 95 SER A C 1
ATOM 715 O O . SER A 1 95 ? -5.969 -3.175 18.576 1.00 91.62 95 SER A O 1
ATOM 717 N N . THR A 1 96 ? -5.803 -5.383 18.946 1.00 92.12 96 THR A N 1
ATOM 718 C CA . THR A 1 96 ? -4.471 -5.387 19.564 1.00 92.12 96 THR A CA 1
ATOM 719 C C . THR A 1 96 ? -3.323 -5.428 18.552 1.00 92.12 96 THR A C 1
ATOM 721 O O . THR A 1 96 ? -2.174 -5.208 18.933 1.00 92.12 96 THR A O 1
ATOM 724 N N . HIS A 1 97 ? -3.593 -5.713 17.273 1.00 92.69 97 HIS A N 1
ATOM 725 C CA . HIS A 1 97 ? -2.571 -5.734 16.231 1.00 92.69 97 HIS A CA 1
ATOM 726 C C . HIS A 1 97 ? -2.045 -4.306 15.981 1.00 92.69 97 HIS A C 1
ATOM 728 O O . HIS A 1 97 ? -2.853 -3.386 15.838 1.00 92.69 97 HIS A O 1
ATOM 734 N N . PRO A 1 98 ? -0.720 -4.084 15.857 1.00 91.31 98 PRO A N 1
ATOM 735 C CA . PRO A 1 98 ? -0.145 -2.737 15.725 1.00 91.31 98 PRO A CA 1
ATOM 736 C C . PRO A 1 98 ? -0.702 -1.960 14.525 1.00 91.31 98 PRO A C 1
ATOM 738 O O . PRO A 1 98 ? -0.989 -0.769 14.627 1.00 91.31 98 PRO A O 1
ATOM 741 N N . ASP A 1 99 ? -0.921 -2.652 13.404 1.00 92.50 99 ASP A N 1
ATOM 742 C CA . ASP A 1 99 ? -1.466 -2.045 12.184 1.00 92.50 99 ASP A CA 1
ATOM 743 C C . ASP A 1 99 ? -3.002 -2.107 12.072 1.00 92.50 99 ASP A C 1
ATOM 745 O O . ASP A 1 99 ? -3.556 -1.788 11.017 1.00 92.50 99 ASP A O 1
ATOM 749 N N . PHE A 1 100 ? -3.710 -2.506 13.135 1.00 94.12 100 PHE A N 1
ATOM 750 C CA . PHE A 1 100 ? -5.168 -2.667 13.126 1.00 94.12 100 PHE A CA 1
ATOM 751 C C . PHE A 1 100 ? -5.896 -1.433 12.586 1.00 94.12 100 PHE A C 1
ATOM 753 O O . PHE A 1 100 ? -6.706 -1.536 11.665 1.00 94.12 100 PHE A O 1
ATOM 760 N N . ARG A 1 101 ? -5.560 -0.252 13.121 1.00 94.56 101 ARG A N 1
ATOM 761 C CA . ARG A 1 101 ? -6.223 1.015 12.777 1.00 94.56 101 ARG A CA 1
ATOM 762 C C . ARG A 1 101 ? -6.142 1.315 11.279 1.00 94.56 101 ARG A C 1
ATOM 764 O O . ARG A 1 101 ? -7.116 1.791 10.698 1.00 94.56 101 ARG A O 1
ATOM 771 N N . TYR A 1 102 ? -5.017 1.002 10.637 1.00 94.31 102 TYR A N 1
ATOM 772 C CA . TYR A 1 102 ? -4.833 1.245 9.206 1.00 94.31 102 TYR A CA 1
ATOM 773 C C . TYR A 1 102 ? -5.582 0.219 8.359 1.00 94.31 102 TYR A C 1
ATOM 775 O O . TYR A 1 102 ? -6.267 0.592 7.408 1.00 94.31 102 TYR A O 1
ATOM 783 N N . VAL A 1 103 ? -5.507 -1.063 8.725 1.00 91.50 103 VAL A N 1
ATOM 784 C CA . VAL A 1 103 ? -6.222 -2.135 8.017 1.00 91.50 103 VAL A CA 1
ATOM 785 C C . VAL A 1 103 ? -7.736 -1.917 8.085 1.00 91.50 103 VAL A C 1
ATOM 787 O O . VAL A 1 103 ? -8.420 -2.002 7.063 1.00 91.50 103 VAL A O 1
ATOM 790 N N . GLU A 1 104 ? -8.254 -1.562 9.260 1.00 90.00 104 GLU A N 1
ATOM 791 C CA . GLU A 1 104 ? -9.669 -1.252 9.459 1.00 90.00 104 GLU A CA 1
ATOM 792 C C . GLU A 1 104 ? -10.078 -0.000 8.669 1.00 90.00 104 GLU A C 1
ATOM 794 O O . GLU A 1 104 ? -11.103 0.003 7.989 1.00 90.00 104 GLU A O 1
ATOM 799 N N . THR A 1 105 ? -9.239 1.041 8.654 1.00 90.81 105 THR A N 1
ATOM 800 C CA . THR A 1 105 ? -9.489 2.246 7.847 1.00 90.81 105 THR A CA 1
ATOM 801 C C . THR A 1 105 ? -9.563 1.923 6.354 1.00 90.81 105 THR A C 1
ATOM 803 O O . THR A 1 105 ? -10.491 2.366 5.673 1.00 90.81 105 THR A O 1
ATOM 806 N N . MET A 1 106 ? -8.638 1.108 5.836 1.00 85.12 106 MET A N 1
ATOM 807 C CA . MET A 1 106 ? -8.679 0.655 4.443 1.00 85.12 106 MET A CA 1
ATOM 808 C C . MET A 1 106 ? -9.944 -0.139 4.131 1.00 85.12 106 MET A C 1
ATOM 810 O O . MET A 1 106 ? -10.487 -0.010 3.033 1.00 85.12 106 MET A O 1
ATOM 814 N N . TYR A 1 107 ? -10.412 -0.965 5.065 1.00 83.75 107 TYR A N 1
ATOM 815 C CA . TYR A 1 107 ? -11.637 -1.733 4.886 1.00 83.75 107 TYR A CA 1
ATOM 816 C C . TYR A 1 107 ? -12.870 -0.832 4.828 1.00 83.75 107 TYR A C 1
ATOM 818 O O . TYR A 1 107 ? -13.631 -0.900 3.862 1.00 83.75 107 TYR A O 1
ATOM 826 N N . ARG A 1 108 ? -13.028 0.075 5.799 1.00 82.88 108 ARG A N 1
ATOM 827 C CA . ARG A 1 108 ? -14.170 1.005 5.869 1.00 82.88 108 ARG A CA 1
ATOM 828 C C . ARG A 1 108 ? -14.231 1.954 4.675 1.00 82.88 108 ARG A C 1
ATOM 830 O O . ARG A 1 108 ? -15.319 2.318 4.242 1.00 82.88 108 ARG A O 1
ATOM 837 N N . ARG A 1 109 ? -13.075 2.322 4.112 1.00 78.44 109 ARG A N 1
ATOM 838 C CA . ARG A 1 109 ? -12.982 3.111 2.871 1.00 78.44 109 ARG A CA 1
ATOM 839 C C . ARG A 1 109 ? -13.135 2.288 1.587 1.00 78.44 109 ARG A C 1
ATOM 841 O O . ARG A 1 109 ? -13.167 2.857 0.501 1.00 78.44 109 ARG A O 1
ATOM 848 N N . GLY A 1 110 ? -13.234 0.962 1.683 1.00 76.12 110 GLY A N 1
ATOM 849 C CA . GLY A 1 110 ? -13.394 0.069 0.534 1.00 76.12 110 GLY A CA 1
ATOM 850 C C . GLY A 1 110 ? -12.112 -0.173 -0.269 1.00 76.12 110 GLY A C 1
ATOM 851 O O . GLY A 1 110 ? -12.166 -0.710 -1.374 1.00 76.12 110 GLY A O 1
ATOM 852 N N . TYR A 1 111 ? -10.944 0.182 0.270 1.00 80.50 111 TYR A N 1
ATOM 853 C CA . TYR A 1 111 ? -9.660 0.010 -0.412 1.00 80.50 111 TYR A CA 1
ATOM 854 C C . TYR A 1 111 ? -9.252 -1.462 -0.497 1.00 80.50 111 TYR A C 1
ATOM 856 O O . TYR A 1 111 ? -8.695 -1.896 -1.506 1.00 80.50 111 TYR A O 1
ATOM 864 N N . THR A 1 112 ? -9.589 -2.258 0.517 1.00 79.44 112 THR A N 1
ATOM 865 C CA . THR A 1 112 ? -9.293 -3.693 0.570 1.00 79.44 112 THR A CA 1
ATOM 866 C C . THR A 1 112 ? -10.547 -4.512 0.841 1.00 79.44 112 THR A C 1
ATOM 868 O O . THR A 1 112 ? -11.442 -4.091 1.570 1.00 79.44 112 THR A O 1
ATOM 871 N N . ARG A 1 113 ? -10.601 -5.716 0.265 1.00 75.19 113 ARG A N 1
ATOM 872 C CA . ARG A 1 113 ? -11.623 -6.724 0.585 1.00 75.19 113 ARG A CA 1
ATOM 873 C C . ARG A 1 113 ? -11.075 -7.870 1.438 1.00 75.19 113 ARG A C 1
ATOM 875 O O . ARG A 1 113 ? -11.883 -8.663 1.914 1.00 75.19 113 ARG A O 1
ATOM 882 N N . GLY A 1 114 ? -9.762 -7.919 1.671 1.00 74.94 114 GLY A N 1
ATOM 883 C CA . GLY A 1 114 ? -9.072 -9.036 2.321 1.00 74.94 114 GLY A CA 1
ATOM 884 C C . GLY A 1 114 ? -8.164 -9.814 1.365 1.00 74.94 114 GLY A C 1
ATOM 885 O O . GLY A 1 114 ? -7.851 -9.335 0.273 1.00 74.94 114 GLY A O 1
ATOM 886 N N . CYS A 1 115 ? -7.697 -10.983 1.799 1.00 73.12 115 CYS A N 1
ATOM 887 C CA . CYS A 1 115 ? -6.865 -11.902 1.009 1.00 73.12 115 CYS A CA 1
ATOM 888 C C . CYS A 1 115 ? -7.634 -13.116 0.462 1.00 73.12 115 CYS A C 1
ATOM 890 O O . CYS A 1 115 ? -7.233 -13.669 -0.556 1.00 73.12 115 CYS A O 1
ATOM 892 N N . PHE A 1 116 ? -8.747 -13.506 1.089 1.00 60.09 116 PHE A N 1
ATOM 893 C CA . PHE A 1 116 ? -9.537 -14.679 0.703 1.00 60.09 116 PHE A CA 1
ATOM 894 C C . PHE A 1 116 ? -10.975 -14.310 0.342 1.00 60.09 116 PHE A C 1
ATOM 896 O O . PHE A 1 116 ? -11.576 -13.448 0.980 1.00 60.09 116 PHE A O 1
ATOM 903 N N . ASN A 1 117 ? -11.518 -14.990 -0.675 1.00 50.56 117 ASN A N 1
ATOM 904 C CA . ASN A 1 117 ? -12.867 -14.760 -1.200 1.00 50.56 117 ASN A CA 1
ATOM 905 C C . ASN A 1 117 ? -13.711 -16.050 -1.300 1.00 50.56 117 ASN A C 1
ATOM 907 O O . ASN A 1 117 ? -14.631 -16.121 -2.108 1.00 50.56 117 ASN A O 1
ATOM 911 N N . THR A 1 118 ? -13.407 -17.084 -0.511 1.00 43.88 118 THR A N 1
ATOM 912 C CA . THR A 1 118 ? -14.052 -18.403 -0.640 1.00 43.88 118 THR A CA 1
ATOM 913 C C . THR A 1 118 ? -14.152 -19.136 0.702 1.00 43.88 118 THR A C 1
ATOM 915 O O . THR A 1 118 ? -13.132 -19.436 1.311 1.00 43.88 118 THR A O 1
ATOM 918 N N . GLY A 1 119 ? -15.375 -19.475 1.121 1.00 45.41 119 GLY A N 1
ATOM 919 C CA . GLY A 1 119 ? -15.682 -20.643 1.963 1.00 45.41 119 GLY A CA 1
ATOM 920 C C . GLY A 1 119 ? -15.620 -20.511 3.490 1.00 45.41 119 GLY A C 1
ATOM 921 O O . GLY A 1 119 ? -16.445 -21.134 4.151 1.00 45.41 119 GLY A O 1
ATOM 922 N N . ASP A 1 120 ? -14.710 -19.721 4.061 1.00 45.53 120 ASP A N 1
ATOM 923 C CA . ASP A 1 120 ? -14.624 -19.576 5.523 1.00 45.53 120 ASP A CA 1
ATOM 924 C C . ASP A 1 120 ? -15.607 -18.527 6.061 1.00 45.53 120 ASP A C 1
ATOM 926 O O . ASP A 1 120 ? -15.769 -17.445 5.497 1.00 45.53 120 ASP A O 1
ATOM 930 N N . ALA A 1 121 ? -16.220 -18.813 7.214 1.00 53.88 121 ALA A N 1
ATOM 931 C CA . ALA A 1 121 ? -17.134 -17.898 7.907 1.00 53.88 121 ALA A CA 1
ATOM 932 C C . ALA A 1 121 ? -16.453 -16.605 8.421 1.00 53.88 121 ALA A C 1
ATOM 934 O O . ALA A 1 121 ? -17.131 -15.710 8.924 1.00 53.88 121 ALA A O 1
ATOM 935 N N . LEU A 1 122 ? -15.121 -16.500 8.319 1.00 63.22 122 LEU A N 1
ATOM 936 C CA . LEU A 1 122 ? -14.309 -15.435 8.908 1.00 63.22 122 LEU A CA 1
ATOM 937 C C . LEU A 1 122 ? -13.482 -14.714 7.835 1.00 63.22 122 LEU A C 1
ATOM 939 O O . LEU A 1 122 ? -12.643 -15.302 7.155 1.00 63.22 122 LEU A O 1
ATOM 943 N N . ARG A 1 123 ? -13.698 -13.402 7.708 1.00 74.56 123 ARG A N 1
ATOM 944 C CA . ARG A 1 123 ? -12.969 -12.525 6.783 1.00 74.56 123 ARG A CA 1
ATOM 945 C C . ARG A 1 123 ? -11.508 -12.363 7.227 1.00 74.56 123 ARG A C 1
ATOM 947 O O . ARG A 1 123 ? -11.262 -12.084 8.398 1.00 74.56 123 ARG A O 1
ATOM 954 N N . ARG A 1 124 ? -10.543 -12.465 6.301 1.00 81.38 124 ARG A N 1
ATOM 955 C CA . ARG A 1 124 ? -9.094 -12.350 6.588 1.00 81.38 124 ARG A CA 1
ATOM 956 C C . ARG A 1 124 ? -8.388 -11.295 5.734 1.00 81.38 124 ARG A C 1
ATOM 958 O O . ARG A 1 124 ? -8.732 -11.122 4.560 1.00 81.38 124 ARG A O 1
ATOM 965 N N . TYR A 1 125 ? -7.398 -10.610 6.307 1.00 82.12 125 TYR A N 1
ATOM 966 C CA . TYR A 1 125 ? -6.566 -9.605 5.633 1.00 82.12 125 TYR A CA 1
ATOM 967 C C . TYR A 1 125 ? -5.196 -10.137 5.182 1.00 82.12 125 TYR A C 1
ATOM 969 O O . TYR A 1 125 ? -4.668 -9.647 4.184 1.00 82.12 125 TYR A O 1
ATOM 977 N N . CYS A 1 126 ? -4.658 -11.143 5.876 1.00 87.75 126 CYS A N 1
ATOM 978 C CA . CYS A 1 126 ? -3.313 -11.694 5.712 1.00 87.75 126 CYS A CA 1
ATOM 979 C C . CYS A 1 126 ? -2.208 -10.627 5.883 1.00 87.75 126 CYS A C 1
ATOM 981 O O . CYS A 1 126 ? -1.531 -10.267 4.919 1.00 87.75 126 CYS A O 1
ATOM 983 N N . PRO A 1 127 ? -2.014 -10.081 7.102 1.00 87.62 127 PRO A N 1
ATOM 984 C CA . PRO A 1 127 ? -1.092 -8.965 7.342 1.00 87.62 127 PRO A CA 1
ATOM 985 C C . PRO A 1 127 ? 0.382 -9.298 7.072 1.00 87.62 127 PRO A C 1
ATOM 987 O O . PRO A 1 127 ? 1.134 -8.400 6.700 1.00 87.62 127 PRO A O 1
ATOM 990 N N . ALA A 1 128 ? 0.781 -10.562 7.250 1.00 87.06 128 ALA A N 1
ATOM 991 C CA . ALA A 1 128 ? 2.159 -11.030 7.095 1.00 87.06 128 ALA A CA 1
ATOM 992 C C . ALA A 1 128 ? 2.552 -11.341 5.642 1.00 87.06 128 ALA A C 1
ATOM 994 O O . ALA A 1 128 ? 3.740 -11.477 5.357 1.00 87.06 128 ALA A O 1
ATOM 995 N N . ASP A 1 129 ? 1.582 -11.443 4.729 1.00 84.31 129 ASP A N 1
ATOM 996 C CA . ASP A 1 129 ? 1.870 -11.763 3.334 1.00 84.31 129 ASP A CA 1
ATOM 997 C C . ASP A 1 129 ? 2.632 -10.607 2.673 1.00 84.31 129 ASP A C 1
ATOM 999 O O . ASP A 1 129 ? 2.332 -9.433 2.939 1.00 84.31 129 ASP A O 1
ATOM 1003 N N . PRO A 1 130 ? 3.598 -10.902 1.789 1.00 84.25 130 PRO A N 1
ATOM 1004 C CA . PRO A 1 130 ? 4.279 -9.872 1.029 1.00 84.25 130 PRO A CA 1
ATOM 1005 C C . PRO A 1 130 ? 3.305 -9.185 0.067 1.00 84.25 130 PRO A C 1
ATOM 1007 O O . PRO A 1 130 ? 2.407 -9.796 -0.517 1.00 84.25 130 PRO A O 1
ATOM 1010 N N . THR A 1 131 ? 3.488 -7.880 -0.110 1.00 83.56 131 THR A N 1
ATOM 1011 C CA . THR A 1 131 ? 2.670 -7.083 -1.023 1.00 83.56 131 THR A CA 1
ATOM 1012 C C . THR A 1 131 ? 3.122 -7.325 -2.454 1.00 83.56 131 THR A C 1
ATOM 1014 O O . THR A 1 131 ? 4.255 -7.013 -2.833 1.00 83.56 131 THR A O 1
ATOM 1017 N N . THR A 1 132 ? 2.209 -7.835 -3.276 1.00 81.62 132 THR A N 1
ATOM 1018 C CA . THR A 1 132 ? 2.471 -8.030 -4.701 1.00 81.62 132 THR A CA 1
ATOM 1019 C C . THR A 1 132 ? 2.188 -6.758 -5.505 1.00 81.62 132 THR A C 1
ATOM 1021 O O . THR A 1 132 ? 1.412 -5.888 -5.098 1.00 81.62 132 THR A O 1
ATOM 1024 N N . ARG A 1 133 ? 2.772 -6.655 -6.707 1.00 80.31 133 ARG A N 1
ATOM 1025 C CA . ARG A 1 133 ? 2.533 -5.523 -7.630 1.00 80.31 133 ARG A CA 1
ATOM 1026 C C . ARG A 1 133 ? 1.054 -5.279 -7.939 1.00 80.31 133 ARG A C 1
ATOM 1028 O O . ARG A 1 133 ? 0.631 -4.127 -8.014 1.00 80.31 133 ARG A O 1
ATOM 1035 N N . LYS A 1 134 ? 0.267 -6.350 -8.081 1.00 75.69 134 LYS A N 1
ATOM 1036 C CA . LYS A 1 134 ? -1.180 -6.268 -8.340 1.00 75.69 134 LYS A CA 1
ATOM 1037 C C . LYS A 1 134 ? -1.945 -5.710 -7.137 1.00 75.69 134 LYS A C 1
ATOM 1039 O O . LYS A 1 134 ? -2.773 -4.823 -7.318 1.00 75.69 134 LYS A O 1
ATOM 1044 N N . ASP A 1 135 ? -1.614 -6.150 -5.924 1.00 79.25 135 ASP A N 1
ATOM 1045 C CA . ASP A 1 135 ? -2.287 -5.687 -4.706 1.00 79.25 135 ASP A CA 1
ATOM 1046 C C . ASP A 1 135 ? -1.984 -4.207 -4.457 1.00 79.25 135 ASP A C 1
ATOM 1048 O O . ASP A 1 135 ? -2.886 -3.413 -4.184 1.00 79.25 135 ASP A O 1
ATOM 1052 N N . MET A 1 136 ? -0.724 -3.806 -4.661 1.00 85.94 136 MET A N 1
ATOM 1053 C CA . MET A 1 136 ? -0.319 -2.405 -4.591 1.00 85.94 136 MET A CA 1
ATOM 1054 C C . MET A 1 136 ? -1.089 -1.543 -5.603 1.00 85.94 136 MET A C 1
ATOM 1056 O O . MET A 1 136 ? -1.540 -0.458 -5.244 1.00 85.94 136 MET A O 1
ATOM 1060 N N . ALA A 1 137 ? -1.275 -2.005 -6.845 1.00 82.06 137 ALA A N 1
ATOM 1061 C CA . ALA A 1 137 ? -2.015 -1.245 -7.853 1.00 82.06 137 ALA A CA 1
ATOM 1062 C C . ALA A 1 137 ? -3.450 -0.937 -7.412 1.00 82.06 137 ALA A C 1
ATOM 1064 O O . ALA A 1 137 ? -3.918 0.197 -7.543 1.00 82.06 137 ALA A O 1
ATOM 1065 N N . VAL A 1 138 ? -4.124 -1.933 -6.834 1.00 80.25 138 VAL A N 1
ATOM 1066 C CA . VAL A 1 138 ? -5.477 -1.779 -6.294 1.00 80.25 138 VAL A CA 1
ATOM 1067 C C . VAL A 1 138 ? -5.486 -0.782 -5.135 1.00 80.25 138 VAL A C 1
ATOM 1069 O O . VAL A 1 138 ? -6.302 0.141 -5.138 1.00 80.25 138 VAL A O 1
ATOM 1072 N N . PHE A 1 139 ? -4.574 -0.924 -4.169 1.00 85.56 139 PHE A N 1
ATOM 1073 C CA . PHE A 1 139 ? -4.523 -0.047 -2.995 1.00 85.56 139 PHE A CA 1
ATOM 1074 C C . PHE A 1 139 ? -4.209 1.402 -3.360 1.00 85.56 139 PHE A C 1
ATOM 1076 O O . PHE A 1 139 ? -4.922 2.300 -2.916 1.00 85.56 139 PHE A O 1
ATOM 1083 N N . LEU A 1 140 ? -3.210 1.637 -4.214 1.00 88.88 140 LEU A N 1
ATOM 1084 C CA . LEU A 1 140 ? -2.802 2.983 -4.616 1.00 88.88 140 LEU A CA 1
ATOM 1085 C C . LEU A 1 140 ? -3.900 3.714 -5.379 1.00 88.88 140 LEU A C 1
ATOM 1087 O O . LEU A 1 140 ? -4.177 4.871 -5.078 1.00 88.88 140 LEU A O 1
ATOM 1091 N N . ILE A 1 141 ? -4.534 3.062 -6.355 1.00 85.56 141 ILE A N 1
ATOM 1092 C CA . ILE A 1 141 ? -5.575 3.708 -7.160 1.00 85.56 141 ILE A CA 1
ATOM 1093 C C . ILE A 1 141 ? -6.837 3.937 -6.336 1.00 85.56 141 ILE A C 1
ATOM 1095 O O . ILE A 1 141 ? -7.400 5.029 -6.400 1.00 85.56 141 ILE A O 1
ATOM 1099 N N . ARG A 1 142 ? -7.261 2.963 -5.521 1.00 83.81 142 ARG A N 1
ATOM 1100 C CA . ARG A 1 142 ? -8.422 3.158 -4.642 1.00 83.81 142 ARG A CA 1
ATOM 1101 C C . ARG A 1 142 ? -8.171 4.245 -3.613 1.00 83.81 142 ARG A C 1
ATOM 1103 O O . ARG A 1 142 ? -9.057 5.059 -3.402 1.00 83.81 142 ARG A O 1
ATOM 1110 N N . ALA A 1 143 ? -6.979 4.309 -3.029 1.00 86.88 143 ALA A N 1
ATOM 1111 C CA . ALA A 1 143 ? -6.629 5.406 -2.144 1.00 86.88 143 ALA A CA 1
ATOM 1112 C C . ALA A 1 143 ? -6.618 6.734 -2.912 1.00 86.88 143 ALA A C 1
ATOM 1114 O O . ALA A 1 143 ? -7.409 7.618 -2.600 1.00 86.88 143 ALA A O 1
ATOM 1115 N N . LYS A 1 144 ? -5.822 6.865 -3.979 1.00 87.25 144 LYS A N 1
ATOM 1116 C CA . LYS A 1 144 ? -5.683 8.113 -4.751 1.00 87.25 144 LYS A CA 1
ATOM 1117 C C . LYS A 1 144 ? -7.012 8.660 -5.280 1.00 87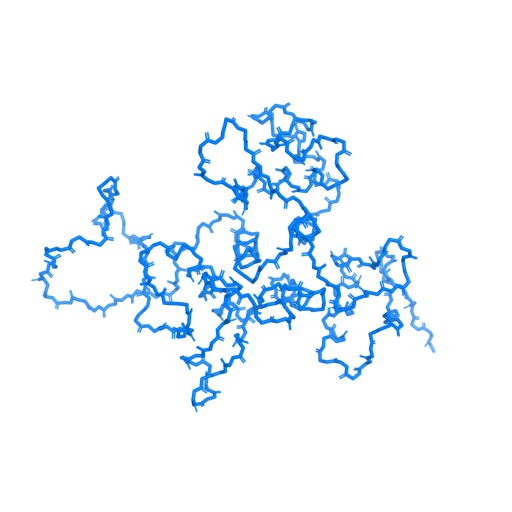.25 144 LYS A C 1
ATOM 1119 O O . LYS A 1 144 ? -7.181 9.874 -5.315 1.00 87.25 144 LYS A O 1
ATOM 1124 N N . LEU A 1 145 ? -7.938 7.787 -5.672 1.00 83.00 145 LEU A N 1
ATOM 1125 C CA . LEU A 1 145 ? -9.264 8.162 -6.172 1.00 83.00 145 LEU A CA 1
ATOM 1126 C C . LEU A 1 145 ? -10.362 8.074 -5.096 1.00 83.00 145 LEU A C 1
ATOM 1128 O O . LEU A 1 145 ? -11.534 8.193 -5.423 1.00 83.00 145 LEU A O 1
ATOM 1132 N N . ASN A 1 146 ? -10.015 7.859 -3.823 1.00 78.50 146 ASN A N 1
ATOM 1133 C CA . ASN A 1 146 ? -10.946 7.737 -2.692 1.00 78.50 146 ASN A CA 1
ATOM 1134 C C . ASN A 1 146 ? -12.108 6.752 -2.945 1.00 78.50 146 ASN A C 1
ATOM 1136 O O . ASN A 1 146 ? -13.274 7.052 -2.697 1.00 78.50 146 ASN A O 1
ATOM 1140 N N . ASN A 1 147 ? -11.781 5.581 -3.492 1.00 68.38 147 ASN A N 1
ATOM 1141 C CA . ASN A 1 147 ? -12.708 4.525 -3.900 1.00 68.38 147 ASN A CA 1
ATOM 1142 C C . ASN A 1 147 ? -13.794 4.969 -4.901 1.00 68.38 147 ASN A C 1
ATOM 1144 O O . ASN A 1 147 ? -14.752 4.233 -5.141 1.00 68.38 147 ASN A O 1
ATOM 1148 N N . VAL A 1 148 ? -13.627 6.130 -5.544 1.00 62.22 148 VAL A N 1
ATOM 1149 C CA . VAL A 1 148 ? -14.296 6.404 -6.813 1.00 62.22 148 VAL A CA 1
ATOM 1150 C C . VAL A 1 148 ? -13.770 5.347 -7.770 1.00 62.22 148 VAL A C 1
ATOM 1152 O O . VAL A 1 148 ? -12.569 5.297 -8.058 1.00 62.22 148 VAL A O 1
ATOM 1155 N N . PHE A 1 149 ? -14.654 4.430 -8.174 1.00 53.16 149 PHE A N 1
ATOM 1156 C CA . PHE A 1 149 ? -14.311 3.396 -9.139 1.00 53.16 149 PHE A CA 1
ATOM 1157 C C . PHE A 1 149 ? -13.589 4.059 -10.315 1.00 53.16 149 PHE A C 1
ATOM 1159 O O . PHE A 1 149 ? -14.035 5.115 -10.772 1.00 53.16 149 PHE A O 1
ATOM 1166 N N . PRO A 1 150 ? -12.514 3.463 -10.854 1.00 52.03 150 PRO A N 1
ATOM 1167 C CA . PRO A 1 150 ? -12.060 3.819 -12.187 1.00 52.03 150 PRO A CA 1
ATOM 1168 C C . PRO A 1 150 ? -13.122 3.326 -13.188 1.00 52.03 150 PRO A C 1
ATOM 1170 O O . PRO A 1 150 ? -12.912 2.351 -13.899 1.00 52.03 150 PRO A O 1
ATOM 1173 N N . SER A 1 151 ? -14.303 3.950 -13.191 1.00 43.00 151 SER A N 1
ATOM 1174 C CA . SER A 1 151 ? -15.375 3.728 -14.165 1.00 43.00 151 SER A CA 1
ATOM 1175 C C . SER A 1 151 ? -15.026 4.348 -15.514 1.00 43.00 151 SER A C 1
ATOM 1177 O O . SER A 1 151 ? -15.657 4.037 -16.513 1.00 43.00 151 SER A O 1
ATOM 1179 N N . THR A 1 152 ? -13.985 5.180 -15.568 1.00 43.12 152 THR A N 1
ATOM 1180 C CA . THR A 1 152 ? -13.490 5.784 -16.798 1.00 43.12 152 THR A CA 1
ATOM 1181 C C . THR A 1 152 ? -11.958 5.696 -16.856 1.00 43.12 152 THR A C 1
ATOM 1183 O O . THR A 1 152 ? -11.209 6.470 -16.244 1.00 43.12 152 THR A O 1
ATOM 1186 N N . LEU A 1 153 ? -11.454 4.736 -17.642 1.00 43.81 153 LEU A N 1
ATOM 1187 C CA . LEU A 1 153 ? -10.311 5.071 -18.493 1.00 43.81 153 LEU A CA 1
ATOM 1188 C C . LEU A 1 153 ? -10.787 6.237 -19.362 1.00 43.81 153 LEU A C 1
ATOM 1190 O O . LEU A 1 153 ? -11.872 6.175 -19.942 1.00 43.81 153 LEU A O 1
ATOM 1194 N N . SER A 1 154 ? -10.042 7.333 -19.383 1.00 37.00 154 SER A N 1
ATOM 1195 C CA . SER A 1 154 ? -10.480 8.541 -20.074 1.00 37.00 154 SER A CA 1
ATOM 1196 C C . SER A 1 154 ? -10.454 8.294 -21.585 1.00 37.00 154 SER A C 1
ATOM 1198 O O . SER A 1 154 ? -9.394 8.324 -22.203 1.00 37.00 154 SER A O 1
ATOM 1200 N N . GLY A 1 155 ? -11.616 8.047 -22.184 1.00 38.06 155 GLY A N 1
ATOM 1201 C CA . GLY A 1 155 ? -11.782 7.910 -23.627 1.00 38.06 155 GLY A CA 1
ATOM 1202 C C . GLY A 1 155 ? -13.189 7.435 -23.965 1.00 38.06 155 GLY A C 1
ATOM 1203 O O . GLY A 1 155 ? -13.641 6.426 -23.447 1.00 38.06 155 GLY A O 1
ATOM 1204 N N . CYS A 1 156 ? -13.898 8.165 -24.820 1.00 34.81 156 CYS A N 1
ATOM 1205 C CA . CYS A 1 156 ? -15.111 7.658 -25.452 1.00 34.81 156 CYS A CA 1
ATOM 1206 C C . CYS A 1 156 ? -14.691 6.974 -26.763 1.00 34.81 156 CYS A C 1
ATOM 1208 O O . CYS A 1 156 ? -14.036 7.629 -27.579 1.00 34.81 156 CYS A O 1
ATOM 1210 N N . PRO A 1 157 ? -15.027 5.696 -27.011 1.00 38.66 157 PRO A N 1
ATOM 1211 C CA . PRO A 1 157 ? -14.929 5.136 -28.348 1.00 38.66 157 PRO A CA 1
ATOM 1212 C C . PRO A 1 157 ? -16.067 5.722 -29.183 1.00 38.66 157 PRO A C 1
ATOM 1214 O O . PRO A 1 157 ? -17.172 5.183 -29.249 1.00 38.66 157 PRO A O 1
ATOM 1217 N N . THR A 1 158 ? -15.814 6.818 -29.882 1.00 36.25 158 THR A N 1
ATOM 1218 C CA . THR A 1 158 ? -16.622 7.127 -31.059 1.00 36.25 158 THR A CA 1
ATOM 1219 C C . THR A 1 158 ? -16.258 6.112 -32.143 1.00 36.25 158 THR A C 1
ATOM 1221 O O . THR A 1 158 ? -15.308 6.302 -32.896 1.00 36.25 158 THR A O 1
ATOM 1224 N N . GLY A 1 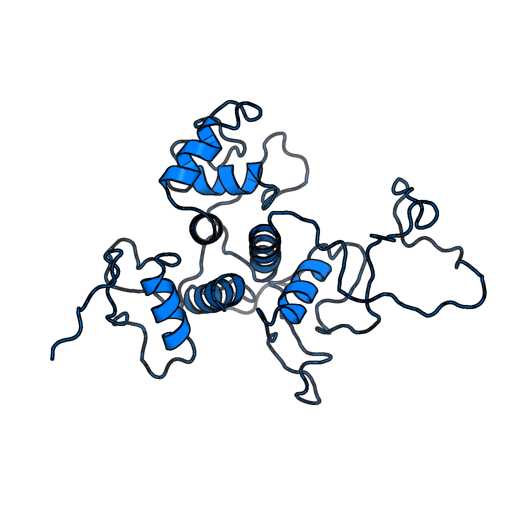159 ? -16.962 4.974 -32.180 1.00 35.09 159 GLY A N 1
ATOM 1225 C CA . GLY A 1 159 ? -16.595 3.915 -33.122 1.00 35.09 159 GLY A CA 1
ATOM 1226 C C . GLY A 1 159 ? -17.430 2.636 -33.151 1.00 35.09 159 GLY A C 1
ATOM 1227 O O . GLY A 1 159 ? -16.851 1.568 -33.281 1.00 35.09 159 GLY A O 1
ATOM 1228 N N . ALA A 1 160 ? -18.760 2.723 -33.090 1.00 33.94 160 ALA A N 1
ATOM 1229 C CA . ALA A 1 160 ? -19.627 1.777 -33.803 1.00 33.94 160 ALA A CA 1
ATOM 1230 C C . ALA A 1 160 ? -20.843 2.536 -34.347 1.00 33.94 160 ALA A C 1
ATOM 1232 O O . ALA A 1 160 ? -21.962 2.435 -33.850 1.00 33.94 160 ALA A O 1
ATOM 1233 N N . ILE A 1 161 ? -20.596 3.353 -35.370 1.00 40.50 161 ILE A N 1
ATOM 1234 C CA . ILE A 1 161 ? -21.650 3.763 -36.297 1.00 40.50 161 ILE A CA 1
ATOM 1235 C C . ILE A 1 161 ? -22.001 2.514 -37.117 1.00 40.50 161 ILE A C 1
ATOM 1237 O O . ILE A 1 161 ? -21.114 1.922 -37.727 1.00 40.50 161 ILE A O 1
ATOM 1241 N N . ASN A 1 162 ? -23.284 2.143 -37.095 1.00 32.97 162 ASN A N 1
ATOM 1242 C CA . ASN A 1 162 ? -23.932 0.973 -37.715 1.00 32.97 162 ASN A CA 1
ATOM 1243 C C . ASN A 1 162 ? -24.009 -0.315 -36.879 1.00 32.97 162 ASN A C 1
ATOM 1245 O O . ASN A 1 162 ? -23.510 -1.369 -37.255 1.00 32.97 162 ASN A O 1
ATOM 1249 N N . GLY A 1 163 ? -24.751 -0.214 -35.773 1.00 41.34 163 GLY A N 1
ATOM 1250 C CA . GLY A 1 163 ? -25.854 -1.127 -35.451 1.00 41.34 163 GLY A CA 1
ATOM 1251 C C . GLY A 1 163 ? -25.713 -2.590 -35.870 1.00 41.34 163 GLY A C 1
ATOM 1252 O O . GLY A 1 163 ? -26.313 -3.009 -36.847 1.00 41.34 163 GLY A O 1
ATOM 1253 N N . THR A 1 164 ? -25.001 -3.374 -35.068 1.00 28.53 164 THR A N 1
ATOM 1254 C CA . THR A 1 164 ? -25.416 -4.715 -34.624 1.00 28.53 164 THR A CA 1
ATOM 1255 C C . THR A 1 164 ? -24.639 -5.023 -33.348 1.00 28.53 164 THR A C 1
ATOM 1257 O O . THR A 1 164 ? -23.412 -4.989 -33.322 1.00 28.53 164 THR A O 1
ATOM 1260 N N . THR A 1 165 ? -25.351 -5.278 -32.254 1.00 35.72 165 THR A N 1
ATOM 1261 C CA . THR A 1 165 ? -24.772 -5.887 -31.057 1.00 35.72 165 THR A CA 1
ATOM 1262 C C . THR A 1 165 ? -24.358 -7.318 -31.405 1.00 35.72 165 THR A C 1
ATOM 1264 O O . THR A 1 165 ? -25.193 -8.073 -31.911 1.00 35.72 165 THR A O 1
ATOM 1267 N N . PRO A 1 166 ? -23.111 -7.752 -31.146 1.00 34.75 166 PRO A N 1
ATOM 1268 C CA . PRO A 1 166 ? -22.799 -9.168 -31.213 1.00 34.75 166 PRO A CA 1
ATOM 1269 C C . PRO A 1 166 ? -23.574 -9.878 -30.103 1.00 34.75 166 PRO A C 1
ATOM 1271 O O . PRO A 1 166 ? -23.322 -9.686 -28.913 1.00 34.75 166 PRO A O 1
ATOM 1274 N N . ALA A 1 167 ? -24.549 -10.687 -30.506 1.00 36.22 167 ALA A N 1
ATOM 1275 C CA . ALA A 1 167 ? -25.128 -11.717 -29.666 1.00 36.22 167 ALA A CA 1
ATOM 1276 C C . ALA A 1 167 ? -24.016 -12.720 -29.320 1.00 36.22 167 ALA A C 1
ATOM 1278 O O . ALA A 1 167 ? -23.632 -13.554 -30.135 1.00 36.22 167 ALA A O 1
ATOM 1279 N N . GLY A 1 168 ? -23.450 -12.583 -28.125 1.00 34.31 168 GLY A N 1
ATOM 1280 C CA . GLY A 1 168 ? -22.365 -13.425 -27.629 1.00 34.31 168 GLY A CA 1
ATOM 1281 C C . GLY A 1 168 ? -21.805 -12.825 -26.348 1.00 34.31 168 GLY A C 1
ATOM 1282 O O . GLY A 1 168 ? -21.089 -11.832 -26.389 1.00 34.31 168 GLY A O 1
ATOM 1283 N N . GLY A 1 169 ? -22.217 -13.384 -25.211 1.00 39.53 169 GLY A N 1
ATOM 1284 C CA . GLY A 1 169 ? -22.022 -12.823 -23.878 1.00 39.53 169 GLY A CA 1
ATOM 1285 C C . GLY A 1 169 ? -20.578 -12.449 -23.536 1.00 39.53 169 GLY A C 1
ATOM 1286 O O . GLY A 1 169 ? -19.669 -13.267 -23.629 1.00 39.53 169 GLY A O 1
ATOM 1287 N N . ILE A 1 170 ? -20.402 -11.214 -23.063 1.00 41.50 170 ILE A N 1
ATOM 1288 C CA . ILE A 1 170 ? -19.182 -10.747 -22.379 1.00 41.50 170 ILE A CA 1
ATOM 1289 C C . ILE A 1 170 ? -19.497 -10.340 -20.922 1.00 41.50 170 ILE A C 1
ATOM 1291 O O . ILE A 1 170 ? -18.596 -10.065 -20.136 1.00 41.50 170 ILE A O 1
ATOM 1295 N N . PHE A 1 171 ? -20.770 -10.381 -20.510 1.00 36.62 171 PHE A N 1
ATOM 1296 C CA . PHE A 1 171 ? -21.189 -10.097 -19.136 1.00 36.62 171 PHE A CA 1
ATOM 1297 C C . PHE A 1 171 ? -21.831 -11.335 -18.487 1.00 36.62 171 PHE A C 1
ATOM 1299 O O . PHE A 1 171 ? -22.655 -11.990 -19.131 1.00 36.62 171 PHE A O 1
ATOM 1306 N N . PRO A 1 172 ? -21.482 -11.677 -17.229 1.00 35.44 172 PRO A N 1
ATOM 1307 C CA . PRO A 1 172 ? -22.192 -12.706 -16.475 1.00 35.44 172 PRO A CA 1
ATOM 1308 C C . PRO A 1 172 ? -23.662 -12.297 -16.255 1.00 35.44 172 PRO A C 1
ATOM 1310 O O . PRO A 1 172 ? -23.958 -11.100 -16.163 1.00 35.44 172 PRO A O 1
ATOM 1313 N N . PRO A 1 173 ? -24.599 -13.260 -16.159 1.00 31.73 173 PRO A N 1
ATOM 1314 C CA . PRO A 1 173 ? -26.008 -12.955 -15.928 1.00 31.73 173 PRO A CA 1
ATOM 1315 C C . PRO A 1 173 ? -26.177 -12.202 -14.597 1.00 31.73 173 PRO A C 1
ATOM 1317 O O . PRO A 1 173 ? -25.796 -12.709 -13.545 1.00 31.73 173 PRO A O 1
ATOM 1320 N N . GLY A 1 174 ? -26.723 -10.981 -14.657 1.00 39.06 174 GLY A N 1
ATOM 1321 C CA . GLY A 1 174 ? -27.024 -10.145 -13.483 1.00 39.06 174 GLY A CA 1
ATOM 1322 C C . GLY A 1 174 ? -26.550 -8.686 -13.547 1.00 39.06 174 GLY A C 1
ATOM 1323 O O . GLY A 1 174 ? -27.015 -7.880 -12.747 1.00 39.06 174 GLY A O 1
ATOM 1324 N N . ILE A 1 175 ? -25.688 -8.306 -14.499 1.00 37.50 175 ILE A N 1
ATOM 1325 C CA . ILE A 1 175 ? -25.372 -6.890 -14.772 1.00 37.50 175 ILE A CA 1
ATOM 1326 C C . ILE A 1 175 ? -26.273 -6.402 -15.910 1.00 37.50 175 ILE A C 1
ATOM 1328 O O . ILE A 1 175 ? -25.957 -6.523 -17.089 1.00 37.50 175 ILE A O 1
ATOM 1332 N N . ILE A 1 176 ? -27.433 -5.873 -15.536 1.00 41.00 176 ILE A N 1
ATOM 1333 C CA . ILE A 1 176 ? -28.295 -5.068 -16.404 1.00 41.00 176 ILE A CA 1
ATOM 1334 C C . ILE A 1 176 ? -28.120 -3.615 -15.989 1.00 41.00 176 ILE A C 1
ATOM 1336 O O . ILE A 1 176 ? -28.698 -3.195 -14.992 1.00 41.00 176 ILE A O 1
ATOM 1340 N N . THR A 1 177 ? -27.349 -2.817 -16.726 1.00 42.22 177 THR A N 1
ATOM 1341 C CA . THR A 1 177 ? -27.576 -1.367 -16.681 1.00 42.22 177 THR A CA 1
ATOM 1342 C C . THR A 1 177 ? -27.222 -0.712 -18.004 1.00 42.22 177 THR A C 1
ATOM 1344 O O . THR A 1 177 ? -26.106 -0.802 -18.506 1.00 42.22 177 THR A O 1
ATOM 1347 N N . ALA A 1 178 ? -28.260 -0.091 -18.549 1.00 36.38 178 ALA A N 1
ATOM 1348 C CA . ALA A 1 178 ? -28.339 0.648 -19.782 1.00 36.38 178 ALA A CA 1
ATOM 1349 C C . ALA A 1 178 ? -27.271 1.743 -19.907 1.00 36.38 178 ALA A C 1
ATOM 1351 O O . ALA A 1 178 ? -27.208 2.668 -19.104 1.00 36.38 178 ALA A O 1
ATOM 1352 N N . CYS A 1 179 ? -26.539 1.719 -21.015 1.00 39.53 179 CYS A N 1
ATOM 1353 C CA . CYS A 1 179 ? -25.795 2.866 -21.539 1.00 39.53 179 CYS A CA 1
ATOM 1354 C C . CYS A 1 179 ? -26.709 3.832 -22.327 1.00 39.53 179 CYS A C 1
ATOM 1356 O O . CYS A 1 179 ? -26.267 4.447 -23.293 1.00 39.53 179 CYS A O 1
ATOM 1358 N N . GLY A 1 180 ? -28.000 3.906 -21.979 1.00 32.66 180 GLY A N 1
ATOM 1359 C CA . GLY A 1 180 ? -29.029 4.468 -22.858 1.00 32.66 180 GLY A CA 1
ATOM 1360 C C . GLY A 1 180 ? -29.878 5.617 -22.320 1.00 32.66 180 GLY A C 1
ATOM 1361 O O . GLY A 1 180 ? -30.492 6.284 -23.141 1.00 32.66 180 GLY A O 1
ATOM 1362 N N . GLU A 1 181 ? -29.950 5.884 -21.010 1.00 34.31 181 GLU A N 1
ATOM 1363 C CA . GLU A 1 181 ? -31.023 6.775 -20.509 1.00 34.31 181 GLU A CA 1
ATOM 1364 C C . GLU A 1 181 ? -30.599 7.899 -19.552 1.00 34.31 181 GLU A C 1
ATOM 1366 O O . GLU A 1 181 ? -31.428 8.730 -19.201 1.00 34.31 181 GLU A O 1
ATOM 1371 N N . LEU A 1 182 ? -29.313 8.025 -19.212 1.00 33.59 182 LEU A N 1
ATOM 1372 C CA . LEU A 1 182 ? -28.748 9.229 -18.583 1.00 33.59 182 LEU A CA 1
ATOM 1373 C C . LEU A 1 182 ? -27.374 9.480 -19.224 1.00 33.59 182 LEU A C 1
ATOM 1375 O O . LEU A 1 182 ? -26.522 8.590 -19.231 1.00 33.59 182 LEU A O 1
ATOM 1379 N N . GLY A 1 183 ? -27.235 10.626 -19.893 1.00 32.50 183 GLY A N 1
ATOM 1380 C CA . GLY A 1 183 ? -26.284 10.928 -20.974 1.00 32.50 183 GLY A CA 1
ATOM 1381 C C . GLY A 1 183 ? -24.783 10.975 -20.654 1.00 32.50 183 GLY A C 1
ATOM 1382 O O . GLY A 1 183 ? -24.068 11.742 -21.294 1.00 32.50 183 GLY A O 1
ATOM 1383 N N . ASP A 1 184 ? -24.284 10.162 -19.727 1.00 40.69 184 ASP A N 1
ATOM 1384 C CA . ASP A 1 184 ? -22.906 10.233 -19.230 1.00 40.69 184 ASP A CA 1
ATOM 1385 C C . ASP A 1 184 ? -22.148 8.889 -19.303 1.00 40.69 184 ASP A C 1
ATOM 1387 O O . ASP A 1 184 ? -20.933 8.856 -19.123 1.00 40.69 184 ASP A O 1
ATOM 1391 N N . ASN A 1 185 ? -22.830 7.796 -19.678 1.00 42.22 185 ASN A N 1
ATOM 1392 C CA . ASN A 1 185 ? -22.250 6.525 -20.146 1.00 42.22 185 ASN A CA 1
ATOM 1393 C C . ASN A 1 185 ? -21.023 6.009 -19.345 1.00 42.22 185 ASN A C 1
ATOM 1395 O O . ASN A 1 185 ? -19.982 5.684 -19.916 1.00 42.22 185 ASN A O 1
ATOM 1399 N N . PHE A 1 186 ? -21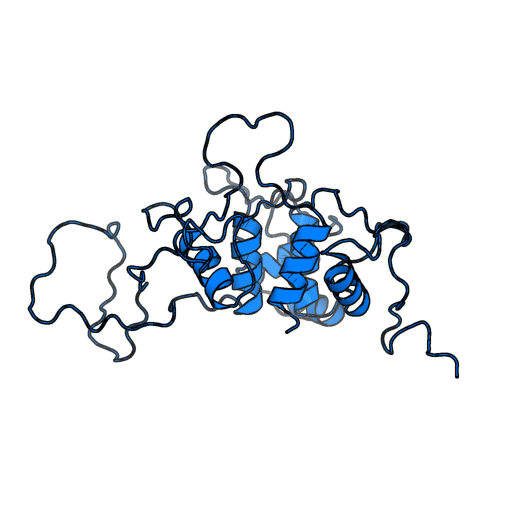.148 5.895 -18.017 1.00 39.72 186 PHE A N 1
ATOM 1400 C CA . PHE A 1 186 ? -20.096 5.418 -17.096 1.00 39.72 186 PHE A CA 1
ATOM 1401 C C . PHE A 1 186 ? -19.826 3.896 -17.137 1.00 39.72 186 PHE A C 1
ATOM 1403 O O . PHE A 1 186 ? -19.493 3.283 -16.119 1.00 39.72 186 PHE A O 1
ATOM 1410 N N . GLY A 1 187 ? -19.990 3.260 -18.298 1.00 42.38 187 GLY A N 1
ATOM 1411 C CA . GLY A 1 187 ? -19.633 1.856 -18.491 1.00 42.38 187 GLY A CA 1
ATOM 1412 C C . GLY A 1 187 ? -18.117 1.638 -18.467 1.00 42.38 187 GLY A C 1
ATOM 1413 O O . GLY A 1 187 ? -17.341 2.541 -18.772 1.00 42.38 187 GLY A O 1
ATOM 1414 N N . LEU A 1 188 ? -17.691 0.412 -18.141 1.00 42.53 188 LEU A N 1
ATOM 1415 C CA . LEU A 1 188 ? -16.292 -0.012 -18.233 1.00 42.53 188 LEU A CA 1
ATOM 1416 C C . LEU A 1 188 ? -15.817 0.093 -19.691 1.00 42.53 188 LEU A C 1
ATOM 1418 O O . LEU A 1 188 ? -16.016 -0.824 -20.487 1.00 42.53 188 LEU A O 1
ATOM 1422 N N . PHE A 1 189 ? -15.180 1.206 -20.042 1.00 43.75 189 PHE A N 1
ATOM 1423 C CA . PHE A 1 189 ? -14.544 1.351 -21.340 1.00 43.75 189 PHE A CA 1
ATOM 1424 C C . PHE A 1 189 ? -13.163 0.688 -21.331 1.00 43.75 189 PHE A C 1
ATOM 1426 O O . PHE A 1 189 ? -12.259 1.092 -20.598 1.00 43.75 189 PHE A O 1
ATOM 1433 N N . VAL A 1 190 ? -12.998 -0.342 -22.159 1.00 48.06 190 VAL A N 1
ATOM 1434 C CA . VAL A 1 190 ? -11.701 -0.958 -22.444 1.00 48.06 190 VAL A CA 1
ATOM 1435 C C . VAL A 1 190 ? -11.168 -0.287 -23.705 1.00 48.06 190 VAL A C 1
ATOM 1437 O O . VAL A 1 190 ? -11.731 -0.456 -24.786 1.00 48.06 190 VAL A O 1
ATOM 1440 N N . THR A 1 191 ? -10.097 0.498 -23.589 1.00 43.88 191 THR A N 1
ATOM 1441 C CA . THR A 1 191 ? -9.390 0.987 -24.776 1.00 43.88 191 THR A CA 1
ATOM 1442 C C . THR A 1 191 ? -8.889 -0.221 -25.575 1.00 43.88 191 THR A C 1
ATOM 1444 O O . THR A 1 191 ? -8.401 -1.196 -25.008 1.00 43.88 191 THR A O 1
ATOM 1447 N N . GLY A 1 192 ? -8.936 -0.160 -26.907 1.00 51.94 192 GLY A N 1
ATOM 1448 C CA . GLY A 1 192 ? -8.288 -1.165 -27.764 1.00 51.94 192 GLY A CA 1
ATOM 1449 C C . GLY A 1 192 ? -6.750 -1.156 -27.686 1.00 51.94 192 GLY A C 1
ATOM 1450 O O . GLY A 1 192 ? -6.094 -1.822 -28.480 1.00 51.94 192 GLY A O 1
ATOM 1451 N N . LEU A 1 193 ? -6.161 -0.378 -26.768 1.00 57.31 193 LEU A N 1
ATOM 1452 C CA . LEU A 1 193 ? -4.723 -0.203 -26.600 1.00 57.31 193 LEU A CA 1
ATOM 1453 C C . LEU A 1 193 ? -4.299 -0.778 -25.253 1.00 57.31 193 LEU A C 1
ATOM 1455 O O . LEU A 1 193 ? -4.445 -0.140 -24.213 1.00 57.31 193 LEU A O 1
ATOM 1459 N N . ASN A 1 194 ? -3.741 -1.984 -25.280 1.00 64.44 194 ASN A N 1
ATOM 1460 C CA . ASN A 1 194 ? -3.177 -2.591 -24.089 1.00 64.44 194 ASN A CA 1
ATOM 1461 C C . ASN A 1 194 ? -1.779 -2.005 -23.804 1.00 64.44 194 ASN A C 1
ATOM 1463 O O . ASN A 1 194 ? -0.848 -2.212 -24.584 1.00 64.44 194 ASN A O 1
ATOM 1467 N N . TYR A 1 195 ? -1.598 -1.285 -22.688 1.00 72.31 195 TYR A N 1
ATOM 1468 C CA . TYR A 1 195 ? -0.263 -0.798 -22.307 1.00 72.31 195 TYR A CA 1
ATOM 1469 C C . TYR A 1 195 ? 0.703 -1.937 -21.940 1.00 72.31 195 TYR A C 1
ATOM 1471 O O . TYR A 1 195 ? 1.908 -1.790 -22.157 1.00 72.31 195 TYR A O 1
ATOM 1479 N N . PHE A 1 196 ? 0.195 -3.067 -21.428 1.00 74.94 196 PHE A N 1
ATOM 1480 C CA . PHE A 1 196 ? 1.005 -4.183 -20.937 1.00 74.94 196 PHE A CA 1
ATOM 1481 C C . PHE A 1 196 ? 0.544 -5.522 -21.513 1.00 74.94 196 PHE A C 1
ATOM 1483 O O . PHE A 1 196 ? -0.531 -6.029 -21.196 1.00 74.94 196 PHE A O 1
ATOM 1490 N N . THR A 1 197 ? 1.389 -6.128 -22.340 1.00 75.44 197 THR A N 1
ATOM 1491 C CA . THR A 1 197 ? 1.100 -7.394 -23.035 1.00 75.44 197 THR A CA 1
ATOM 1492 C C . THR A 1 197 ? 0.829 -8.559 -22.082 1.00 75.44 197 THR A C 1
ATOM 1494 O O . THR A 1 197 ? 0.000 -9.414 -22.380 1.00 75.44 197 THR A O 1
ATOM 1497 N N . ASP A 1 198 ? 1.464 -8.555 -20.913 1.00 72.94 198 ASP A N 1
ATOM 1498 C CA . ASP A 1 198 ? 1.355 -9.566 -19.857 1.00 72.94 198 ASP A CA 1
ATOM 1499 C C . ASP A 1 198 ? 0.226 -9.298 -18.842 1.00 72.94 198 ASP A C 1
ATOM 1501 O O . ASP A 1 198 ? 0.073 -10.037 -17.872 1.00 72.94 198 ASP A O 1
ATOM 1505 N N . ASN A 1 199 ? -0.586 -8.260 -19.061 1.00 72.81 199 ASN A N 1
ATOM 1506 C CA . ASN A 1 199 ? -1.782 -7.962 -18.274 1.00 72.81 199 ASN A CA 1
ATOM 1507 C C . ASN A 1 199 ? -2.959 -7.611 -19.208 1.00 72.81 199 ASN A C 1
ATOM 1509 O O . ASN A 1 199 ? -3.340 -6.442 -19.305 1.00 72.81 199 ASN A O 1
ATOM 1513 N N . PRO A 1 200 ? -3.520 -8.595 -19.938 1.00 70.75 200 PRO A N 1
ATOM 1514 C CA . PRO A 1 200 ? -4.589 -8.359 -20.904 1.00 70.75 200 PRO A CA 1
ATOM 1515 C C . PRO A 1 200 ? -5.965 -8.159 -20.249 1.00 70.75 200 PRO A C 1
ATOM 1517 O O . PRO A 1 200 ? -6.221 -8.623 -19.133 1.00 70.75 200 PRO A O 1
ATOM 1520 N N . ALA A 1 201 ? -6.869 -7.499 -20.981 1.00 69.06 201 ALA A N 1
ATOM 1521 C CA . ALA A 1 201 ? -8.275 -7.316 -20.617 1.00 69.06 201 ALA A CA 1
ATOM 1522 C C . ALA A 1 201 ? -9.067 -8.619 -20.822 1.00 69.06 201 ALA A C 1
ATOM 1524 O O . ALA A 1 201 ? -9.756 -8.788 -21.826 1.00 69.06 201 ALA A O 1
ATOM 1525 N N . ILE A 1 202 ? -8.934 -9.561 -19.889 1.00 61.00 202 ILE A N 1
ATOM 1526 C CA . ILE A 1 202 ? -9.643 -10.846 -19.912 1.00 61.00 202 ILE A CA 1
ATOM 1527 C C . ILE A 1 202 ? -10.582 -10.975 -18.713 1.00 61.00 202 ILE A C 1
ATOM 1529 O O . ILE A 1 202 ? -10.332 -10.419 -17.641 1.00 61.00 202 ILE A O 1
ATOM 1533 N N . THR A 1 203 ? -11.655 -11.744 -18.881 1.00 55.34 203 THR A N 1
ATOM 1534 C CA . THR A 1 203 ? -12.572 -12.099 -17.793 1.00 55.34 203 THR A CA 1
ATOM 1535 C C . THR A 1 203 ? -11.804 -12.758 -16.642 1.00 55.34 203 THR A C 1
ATOM 1537 O O . THR A 1 203 ? -11.039 -13.695 -16.861 1.00 55.34 203 THR A O 1
ATOM 1540 N N . GLY A 1 204 ? -11.999 -12.260 -15.417 1.00 57.62 204 GLY A N 1
ATOM 1541 C CA . GLY A 1 204 ? -11.295 -12.728 -14.214 1.00 57.62 204 GLY A CA 1
ATOM 1542 C C . GLY A 1 204 ? -9.997 -11.978 -13.887 1.00 57.62 204 GLY A C 1
ATOM 1543 O O . GLY A 1 204 ? -9.421 -12.206 -12.825 1.00 57.62 204 GLY A O 1
ATOM 1544 N N . ASN A 1 205 ? -9.542 -11.053 -14.743 1.00 63.59 205 ASN A N 1
ATOM 1545 C CA . ASN A 1 205 ? -8.436 -10.151 -14.420 1.00 63.59 205 ASN A CA 1
ATOM 1546 C C . ASN A 1 205 ? -8.939 -8.827 -13.817 1.00 63.59 205 ASN A C 1
ATOM 1548 O O . ASN A 1 205 ? -8.898 -7.770 -14.449 1.00 63.59 205 ASN A O 1
ATOM 1552 N N . ASP A 1 206 ? -9.371 -8.877 -12.557 1.00 69.69 206 ASP A N 1
ATOM 1553 C CA . ASP A 1 206 ? -9.916 -7.713 -11.839 1.00 69.69 206 ASP A CA 1
ATOM 1554 C C . ASP A 1 206 ? -8.889 -6.579 -11.643 1.00 69.69 206 ASP A C 1
ATOM 1556 O O . ASP A 1 206 ? -9.253 -5.422 -11.422 1.00 69.69 206 ASP A O 1
ATOM 1560 N N . ASN A 1 207 ? -7.593 -6.891 -11.741 1.00 70.38 207 ASN A N 1
ATOM 1561 C CA . ASN A 1 207 ? -6.503 -5.935 -11.534 1.00 70.38 207 ASN A CA 1
ATOM 1562 C C . ASN A 1 207 ? -6.188 -5.105 -12.784 1.00 70.38 207 ASN A C 1
ATOM 1564 O O . ASN A 1 207 ? -5.516 -4.074 -12.675 1.00 70.38 207 ASN A O 1
ATOM 1568 N N . TYR A 1 208 ? -6.689 -5.523 -13.954 1.00 72.88 208 TYR A N 1
ATOM 1569 C CA . TYR A 1 208 ? -6.437 -4.882 -15.243 1.00 72.88 208 TYR A CA 1
ATOM 1570 C C . TYR A 1 208 ? -6.645 -3.366 -15.180 1.00 72.88 208 TYR A C 1
ATOM 1572 O O . TYR A 1 208 ? -5.723 -2.597 -15.444 1.00 72.88 208 TYR A O 1
ATOM 1580 N N . VAL A 1 209 ? -7.833 -2.938 -14.747 1.00 74.00 209 VAL A N 1
ATOM 1581 C CA . VAL A 1 209 ? -8.254 -1.529 -14.768 1.00 74.00 209 VAL A CA 1
ATOM 1582 C C . VAL A 1 209 ? -7.365 -0.658 -13.878 1.00 74.00 209 VAL A C 1
ATOM 1584 O O . VAL A 1 209 ? -6.979 0.443 -14.268 1.00 74.00 209 VAL A O 1
ATOM 1587 N N . TYR A 1 210 ? -6.980 -1.159 -12.703 1.00 77.69 210 TYR A N 1
ATOM 1588 C CA . TYR A 1 210 ? -6.120 -0.426 -11.771 1.00 77.69 210 TYR A CA 1
ATOM 1589 C C . TYR A 1 210 ? -4.708 -0.250 -12.335 1.00 77.69 210 TYR A C 1
ATOM 1591 O O . TYR A 1 210 ? -4.133 0.834 -12.252 1.00 77.69 210 TYR A O 1
ATOM 1599 N N . ILE A 1 211 ? -4.164 -1.288 -12.970 1.00 78.81 211 ILE A N 1
ATOM 1600 C CA . ILE A 1 211 ? -2.829 -1.247 -13.575 1.00 78.81 211 ILE A CA 1
ATOM 1601 C C . ILE A 1 211 ? -2.799 -0.304 -14.783 1.00 78.81 211 ILE A C 1
ATOM 1603 O O . ILE A 1 211 ? -1.860 0.486 -14.917 1.00 78.81 211 ILE A O 1
ATOM 1607 N N . GLN A 1 212 ? -3.836 -0.326 -15.625 1.00 77.88 212 GLN A N 1
ATOM 1608 C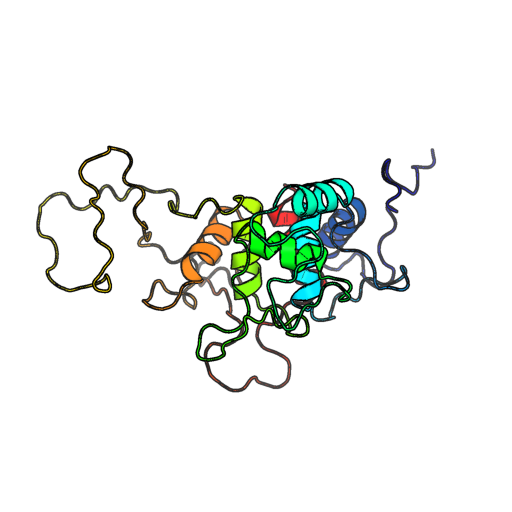 CA . GLN A 1 212 ? -3.979 0.643 -16.715 1.00 77.88 212 GLN A CA 1
ATOM 1609 C C . GLN A 1 212 ? -4.063 2.068 -16.154 1.00 77.88 212 GLN A C 1
ATOM 1611 O O . GLN A 1 212 ? -3.340 2.956 -16.607 1.00 77.88 212 GLN A O 1
ATOM 1616 N N . LYS A 1 213 ? -4.849 2.286 -15.091 1.00 79.88 213 LYS A N 1
ATOM 1617 C CA . LYS A 1 213 ? -4.973 3.615 -14.482 1.00 79.88 213 LYS A CA 1
ATOM 1618 C C . LYS A 1 213 ? -3.661 4.118 -13.886 1.00 79.88 213 LYS A C 1
ATOM 1620 O O . LYS A 1 213 ? -3.324 5.290 -14.037 1.00 79.88 213 LYS A O 1
ATOM 1625 N N . MET A 1 214 ? -2.875 3.241 -13.262 1.00 83.50 214 MET A N 1
ATOM 1626 C CA . MET A 1 214 ? -1.527 3.591 -12.804 1.00 83.50 214 MET A CA 1
ATOM 1627 C C . MET A 1 214 ? -0.629 4.055 -13.951 1.00 83.50 214 MET A C 1
ATOM 1629 O O . MET A 1 214 ? 0.218 4.928 -13.748 1.00 83.50 214 MET A O 1
ATOM 1633 N N . ARG A 1 215 ? -0.780 3.463 -15.140 1.00 81.75 215 ARG A N 1
ATOM 1634 C CA . ARG A 1 215 ? -0.012 3.849 -16.323 1.00 81.75 215 ARG A CA 1
ATOM 1635 C C . ARG A 1 215 ? -0.441 5.218 -16.844 1.00 81.75 215 ARG A C 1
ATOM 1637 O O . ARG A 1 215 ? 0.428 6.053 -17.084 1.00 81.75 215 ARG A O 1
ATOM 1644 N N . GLU A 1 216 ? -1.745 5.475 -16.943 1.00 80.88 216 GLU A N 1
ATOM 1645 C CA . GLU A 1 216 ? -2.287 6.786 -17.340 1.00 80.88 216 GLU A CA 1
ATOM 1646 C C . GLU A 1 216 ? -1.811 7.911 -16.416 1.00 80.88 216 GLU A C 1
ATOM 1648 O O . GLU A 1 216 ? -1.411 8.979 -16.872 1.00 80.88 216 GLU A O 1
ATOM 1653 N N . LEU A 1 217 ? -1.793 7.643 -15.109 1.00 83.25 217 LEU A N 1
ATOM 1654 C CA . LEU A 1 217 ? -1.343 8.591 -14.090 1.00 83.25 217 LEU A CA 1
ATOM 1655 C C . LEU A 1 217 ? 0.188 8.664 -13.961 1.00 83.25 217 LEU A C 1
ATOM 1657 O O . LEU A 1 217 ? 0.684 9.322 -13.053 1.00 83.25 217 LEU A O 1
ATOM 1661 N N . ARG A 1 218 ? 0.941 7.983 -14.838 1.00 84.44 218 ARG A N 1
ATOM 1662 C CA . ARG A 1 218 ? 2.417 7.908 -14.832 1.00 84.44 218 ARG A CA 1
ATOM 1663 C C . ARG A 1 218 ? 3.027 7.397 -13.518 1.00 84.44 218 ARG A C 1
ATOM 1665 O O . ARG A 1 218 ? 4.217 7.580 -13.264 1.00 84.44 218 ARG A O 1
ATOM 1672 N N . ILE A 1 219 ? 2.246 6.669 -12.724 1.00 85.75 219 ILE A N 1
ATOM 1673 C CA . ILE A 1 219 ? 2.705 6.033 -11.485 1.00 85.75 219 ILE A CA 1
ATOM 1674 C C . ILE A 1 219 ? 3.640 4.862 -11.824 1.00 85.75 219 ILE A C 1
ATOM 1676 O O . ILE A 1 219 ? 4.651 4.656 -11.154 1.00 85.75 219 ILE A O 1
ATOM 1680 N N . THR A 1 220 ? 3.355 4.123 -12.904 1.00 82.44 220 THR A N 1
ATOM 1681 C CA . THR A 1 220 ? 4.174 2.992 -13.373 1.00 82.44 220 THR A CA 1
ATOM 1682 C C . THR A 1 220 ? 4.607 3.132 -14.832 1.00 82.44 220 THR A C 1
ATOM 1684 O O . THR A 1 220 ? 3.851 3.597 -15.689 1.00 82.44 220 THR A O 1
ATOM 1687 N N . ASN A 1 221 ? 5.826 2.667 -15.117 1.00 73.25 221 ASN A N 1
ATOM 1688 C CA . ASN A 1 221 ? 6.334 2.479 -16.476 1.00 73.25 221 ASN A CA 1
ATOM 1689 C C . ASN A 1 221 ? 6.301 1.022 -16.953 1.00 73.25 221 ASN A C 1
ATOM 1691 O O . ASN A 1 221 ? 6.618 0.766 -18.108 1.00 73.25 221 ASN A O 1
ATOM 1695 N N . GLY A 1 222 ? 5.897 0.087 -16.089 1.00 73.75 222 GLY A N 1
ATOM 1696 C CA . GLY A 1 222 ? 6.122 -1.338 -16.321 1.00 73.75 222 GLY A CA 1
ATOM 1697 C C . GLY A 1 222 ? 7.578 -1.749 -16.093 1.00 73.75 222 GLY A C 1
ATOM 1698 O O . GLY A 1 222 ? 8.385 -0.975 -15.579 1.00 73.75 222 GLY A O 1
ATOM 1699 N N . THR A 1 223 ? 7.886 -2.995 -16.428 1.00 73.56 223 THR A N 1
ATOM 1700 C CA . THR A 1 223 ? 9.226 -3.597 -16.429 1.00 73.56 223 THR A CA 1
ATOM 1701 C C . THR A 1 223 ? 9.914 -3.486 -17.792 1.00 73.56 223 THR A C 1
ATOM 1703 O O . THR A 1 223 ? 11.135 -3.565 -17.861 1.00 73.56 223 THR A O 1
ATOM 1706 N N . SER A 1 224 ? 9.153 -3.238 -18.861 1.00 73.62 224 SER A N 1
ATOM 1707 C CA . SER A 1 224 ? 9.658 -2.957 -20.207 1.00 73.62 224 SER A CA 1
ATOM 1708 C C . SER A 1 224 ? 8.791 -1.903 -20.887 1.00 73.62 224 SER A C 1
ATOM 1710 O O . SER A 1 224 ? 7.573 -1.893 -20.707 1.00 73.62 224 SER A O 1
ATOM 1712 N N . LEU A 1 225 ? 9.413 -1.049 -21.704 1.00 68.88 225 LEU A N 1
ATOM 1713 C CA . LEU A 1 225 ? 8.733 -0.048 -22.532 1.00 68.88 225 LEU A CA 1
ATOM 1714 C C . LEU A 1 225 ? 8.237 -0.614 -23.875 1.00 68.88 225 LEU A C 1
ATOM 1716 O O . LEU A 1 225 ? 7.742 0.146 -24.704 1.00 68.88 225 LEU A O 1
ATOM 1720 N N . GLY A 1 226 ? 8.361 -1.927 -24.082 1.00 64.94 226 GLY A N 1
ATOM 1721 C CA . GLY A 1 226 ? 7.959 -2.595 -25.316 1.00 64.94 226 GLY A CA 1
ATOM 1722 C C . GLY A 1 226 ? 9.015 -2.498 -26.426 1.00 64.94 226 GLY A C 1
ATOM 1723 O O . GLY A 1 226 ? 10.064 -1.872 -26.248 1.00 64.94 226 GLY A O 1
ATOM 1724 N N . PRO A 1 227 ? 8.761 -3.129 -27.585 1.00 65.00 227 PRO A N 1
ATOM 1725 C CA . PRO A 1 227 ? 9.741 -3.264 -28.668 1.00 65.00 227 PRO A CA 1
ATOM 1726 C C . PRO A 1 227 ? 10.167 -1.922 -29.279 1.00 65.00 227 PRO A C 1
ATOM 1728 O O . PRO A 1 227 ? 11.295 -1.796 -29.744 1.00 65.00 227 PRO A O 1
ATOM 1731 N N . ASN A 1 228 ? 9.298 -0.909 -29.225 1.00 68.44 228 ASN A N 1
ATOM 1732 C CA . ASN A 1 228 ? 9.554 0.415 -29.796 1.00 68.44 228 ASN A CA 1
ATOM 1733 C C . ASN A 1 228 ? 10.057 1.441 -28.767 1.00 68.44 228 ASN A C 1
ATOM 1735 O O . ASN A 1 228 ? 10.228 2.605 -29.118 1.00 68.44 228 ASN A O 1
ATOM 1739 N N . GLN A 1 229 ? 10.272 1.038 -27.505 1.00 66.94 229 GLN A N 1
ATOM 1740 C CA . GLN A 1 229 ? 10.684 1.920 -26.397 1.00 66.94 229 GLN A CA 1
ATOM 1741 C C . GLN A 1 229 ? 9.750 3.126 -26.158 1.00 66.94 229 GLN A C 1
ATOM 1743 O O . GLN A 1 229 ? 10.097 4.064 -25.443 1.00 66.94 229 GLN A O 1
ATOM 1748 N N . ASP A 1 230 ? 8.542 3.103 -26.721 1.00 61.25 230 ASP A N 1
ATOM 1749 C CA . ASP A 1 230 ? 7.538 4.166 -26.640 1.00 61.25 230 ASP A CA 1
ATOM 1750 C C . ASP A 1 230 ? 6.551 3.947 -25.481 1.00 61.25 230 ASP A C 1
ATOM 1752 O O . ASP A 1 230 ? 5.647 4.752 -25.242 1.00 61.25 230 ASP A O 1
ATOM 1756 N N . GLY A 1 231 ? 6.732 2.858 -24.729 1.00 60.38 231 GLY A N 1
ATOM 1757 C CA . GLY A 1 231 ? 5.923 2.532 -23.571 1.00 60.38 231 GLY A CA 1
ATOM 1758 C C . GLY A 1 231 ? 4.573 1.904 -23.906 1.00 60.38 231 GLY A C 1
ATOM 1759 O O . GLY A 1 231 ? 3.731 1.833 -23.003 1.00 60.38 231 GLY A O 1
ATOM 1760 N N . ARG A 1 232 ? 4.362 1.491 -25.164 1.00 62.41 232 ARG A N 1
ATOM 1761 C CA . ARG A 1 232 ? 3.221 0.690 -25.629 1.00 62.41 232 ARG A CA 1
ATOM 1762 C C . ARG A 1 232 ? 3.632 -0.776 -25.725 1.00 62.41 232 ARG A C 1
ATOM 1764 O O . ARG A 1 232 ? 4.782 -1.077 -26.030 1.00 62.41 232 ARG A O 1
ATOM 1771 N N . ASN A 1 233 ? 2.688 -1.694 -25.504 1.00 63.12 233 ASN A N 1
ATOM 1772 C CA . ASN A 1 233 ? 2.950 -3.138 -25.539 1.00 63.12 233 ASN A CA 1
ATOM 1773 C C . ASN A 1 233 ? 4.152 -3.551 -24.661 1.00 63.12 233 ASN A C 1
ATOM 1775 O O . ASN A 1 233 ? 4.936 -4.429 -25.023 1.00 63.12 233 ASN A O 1
ATOM 1779 N N . GLY A 1 234 ? 4.308 -2.888 -23.514 1.00 68.25 234 GLY A N 1
ATOM 1780 C CA . GLY A 1 234 ? 5.337 -3.203 -22.534 1.00 68.25 234 GLY A CA 1
ATOM 1781 C C . GLY A 1 234 ? 4.994 -4.448 -21.722 1.00 68.25 234 GLY A C 1
ATOM 1782 O O . GLY A 1 234 ? 4.036 -5.166 -22.017 1.00 68.25 234 GLY A O 1
ATOM 1783 N N . THR A 1 235 ? 5.752 -4.674 -20.656 1.00 72.88 235 THR A N 1
ATOM 1784 C CA . THR A 1 235 ? 5.442 -5.685 -19.634 1.00 72.88 235 THR A CA 1
ATOM 1785 C C . THR A 1 235 ? 5.258 -5.005 -18.286 1.00 72.88 235 THR A C 1
ATOM 1787 O O . THR A 1 235 ? 5.914 -4.005 -18.005 1.00 72.88 235 THR A O 1
ATOM 1790 N N . TYR A 1 236 ? 4.360 -5.508 -17.446 1.00 71.38 236 TYR A N 1
ATOM 1791 C CA . TYR A 1 236 ? 4.132 -5.017 -16.084 1.00 71.38 236 TYR A CA 1
ATOM 1792 C C . TYR A 1 236 ? 4.761 -5.924 -15.017 1.00 71.38 236 TYR A C 1
ATOM 1794 O O . TYR A 1 236 ? 5.176 -5.432 -13.960 1.00 71.38 236 TYR A O 1
ATOM 1802 N N . THR A 1 237 ? 4.818 -7.219 -15.331 1.00 66.25 237 THR A N 1
ATOM 1803 C CA . THR A 1 237 ? 5.156 -8.389 -14.518 1.00 66.25 237 THR A CA 1
ATOM 1804 C C . THR A 1 237 ? 4.319 -8.459 -13.243 1.00 66.25 237 THR A C 1
ATOM 1806 O O . THR A 1 237 ? 4.649 -7.877 -12.210 1.00 66.25 237 THR A O 1
ATOM 1809 N N . LEU A 1 238 ? 3.190 -9.168 -13.337 1.00 58.25 238 LEU A N 1
ATOM 1810 C CA . LEU A 1 238 ? 2.328 -9.517 -12.209 1.00 58.25 238 LEU A CA 1
ATOM 1811 C C . LEU A 1 238 ? 3.032 -10.580 -11.357 1.00 58.25 238 LEU A C 1
ATOM 1813 O O . LEU A 1 238 ? 3.437 -11.614 -11.883 1.00 58.25 238 LEU A O 1
ATOM 1817 N N . GLY A 1 239 ? 3.154 -10.361 -10.047 1.00 48.97 239 GLY A N 1
ATOM 1818 C CA . GLY A 1 239 ? 3.503 -11.452 -9.135 1.00 48.97 239 GLY A CA 1
ATOM 1819 C C . GLY A 1 239 ? 2.536 -12.617 -9.317 1.00 48.97 239 GLY A C 1
ATOM 1820 O O . GLY A 1 239 ? 1.318 -12.417 -9.322 1.00 48.97 239 GLY A O 1
ATOM 1821 N N . VAL A 1 240 ? 3.123 -13.783 -9.571 1.00 41.00 240 VAL A N 1
ATOM 1822 C CA . VAL A 1 240 ? 2.634 -14.884 -10.417 1.00 41.00 240 VAL A CA 1
ATOM 1823 C C . VAL A 1 240 ? 1.126 -15.186 -10.316 1.00 41.00 240 VAL A C 1
ATOM 1825 O O . VAL A 1 240 ? 0.571 -15.340 -9.227 1.00 41.00 240 VAL A O 1
ATOM 1828 N N . LEU A 1 241 ? 0.472 -15.360 -11.472 1.00 36.72 241 LEU A N 1
ATOM 1829 C CA . LEU A 1 241 ? -0.696 -16.234 -11.634 1.00 36.72 241 LEU A CA 1
ATOM 1830 C C . LEU A 1 241 ? -0.182 -17.585 -12.160 1.00 36.72 241 LEU A C 1
ATOM 1832 O O . LEU A 1 241 ? 0.112 -17.711 -13.341 1.00 36.72 241 LEU A O 1
ATOM 1836 N N . SER A 1 242 ? -0.062 -18.568 -11.262 1.00 35.03 242 SER A N 1
ATOM 1837 C CA . SER A 1 242 ? 0.327 -19.976 -11.496 1.00 35.03 242 SER A CA 1
ATOM 1838 C C . SER A 1 242 ? 1.747 -20.257 -12.036 1.00 35.03 242 SER A C 1
ATOM 1840 O O . SER A 1 242 ? 2.148 -19.772 -13.086 1.00 35.03 242 SER A O 1
ATOM 1842 N N . GLY A 1 243 ? 2.488 -21.112 -11.321 1.00 33.03 243 GLY A N 1
ATOM 1843 C CA . GLY A 1 243 ? 3.824 -21.596 -11.692 1.00 33.03 243 GLY A CA 1
ATOM 1844 C C . GLY A 1 243 ? 4.857 -21.286 -10.611 1.00 33.03 243 GLY A C 1
ATOM 1845 O O . GLY A 1 243 ? 5.037 -20.131 -10.237 1.00 33.03 243 GLY A O 1
ATOM 1846 N N . ALA A 1 244 ? 5.490 -22.323 -10.059 1.00 33.50 244 ALA A N 1
ATOM 1847 C CA . ALA A 1 244 ? 6.432 -22.196 -8.952 1.00 33.50 244 ALA A CA 1
ATOM 1848 C C . ALA A 1 244 ? 7.558 -21.189 -9.276 1.00 33.50 244 ALA A C 1
ATOM 1850 O O . ALA A 1 244 ? 8.098 -21.209 -10.386 1.00 33.50 244 ALA A O 1
ATOM 1851 N N . PRO A 1 245 ? 7.907 -20.302 -8.330 1.00 43.31 245 PRO A N 1
ATOM 1852 C CA . PRO A 1 245 ? 8.874 -19.244 -8.569 1.00 43.31 245 PRO A CA 1
ATOM 1853 C C . PRO A 1 245 ? 10.280 -19.820 -8.813 1.00 43.31 245 PRO A C 1
ATOM 1855 O O . PRO A 1 245 ? 10.692 -20.719 -8.075 1.00 43.31 245 PRO A O 1
ATOM 1858 N N . PRO A 1 246 ? 11.069 -19.296 -9.772 1.00 39.91 246 PRO A N 1
ATOM 1859 C CA . PRO A 1 246 ? 12.510 -19.487 -9.715 1.00 39.91 246 PRO A CA 1
ATOM 1860 C C . PRO A 1 246 ? 13.025 -18.837 -8.424 1.00 39.91 246 PRO A C 1
ATOM 1862 O O . PRO A 1 246 ? 12.500 -17.808 -7.989 1.00 39.91 246 PRO A O 1
ATOM 1865 N N . ALA A 1 247 ? 14.009 -19.469 -7.785 1.00 37.94 247 ALA A N 1
ATOM 1866 C CA . ALA A 1 247 ? 14.567 -19.035 -6.507 1.00 37.94 247 ALA A CA 1
ATOM 1867 C C . ALA A 1 247 ? 14.901 -17.527 -6.537 1.00 37.94 247 ALA A C 1
ATOM 1869 O O . ALA A 1 247 ? 15.799 -17.114 -7.267 1.00 37.94 247 ALA A O 1
ATOM 1870 N N . GLY A 1 248 ? 14.143 -16.715 -5.780 1.00 43.25 248 GLY A N 1
ATOM 1871 C CA . GLY A 1 248 ? 14.313 -15.253 -5.731 1.00 43.25 248 GLY A CA 1
ATOM 1872 C C . GLY A 1 248 ? 13.061 -14.353 -5.787 1.00 43.25 248 GLY A C 1
ATOM 1873 O O . GLY A 1 248 ? 13.239 -13.148 -5.895 1.00 43.25 248 GLY A O 1
ATOM 1874 N N . HIS A 1 249 ? 11.836 -14.886 -5.650 1.00 45.50 249 HIS A N 1
ATOM 1875 C CA . HIS A 1 249 ? 10.572 -14.145 -5.387 1.00 45.50 249 HIS A CA 1
ATOM 1876 C C . HIS A 1 249 ? 10.007 -13.268 -6.543 1.00 45.50 249 HIS A C 1
ATOM 1878 O O . HIS A 1 249 ? 10.005 -12.038 -6.474 1.00 45.50 249 HIS A O 1
ATOM 1884 N N . PRO A 1 250 ? 9.444 -13.864 -7.614 1.00 47.31 250 PRO A N 1
ATOM 1885 C CA . PRO A 1 250 ? 8.814 -13.134 -8.717 1.00 47.31 250 PRO A CA 1
ATOM 1886 C C . PRO A 1 250 ? 7.520 -12.403 -8.292 1.00 47.31 250 PRO A C 1
ATOM 1888 O O . PRO A 1 250 ? 6.429 -12.975 -8.259 1.00 47.31 250 PRO A O 1
ATOM 1891 N N . GLY A 1 251 ? 7.650 -11.095 -8.035 1.00 58.41 251 GLY A N 1
ATOM 1892 C CA . GLY A 1 251 ? 6.564 -10.102 -8.014 1.00 58.41 251 GLY A CA 1
ATOM 1893 C C . GLY A 1 251 ? 6.121 -9.565 -6.653 1.00 58.41 251 GLY A C 1
ATOM 1894 O O . GLY A 1 251 ? 5.169 -8.774 -6.606 1.00 58.41 251 GLY A O 1
ATOM 1895 N N . ASN A 1 252 ? 6.838 -9.928 -5.591 1.00 73.31 252 ASN A N 1
ATOM 1896 C CA . ASN A 1 252 ? 6.851 -9.171 -4.343 1.00 73.31 252 ASN A CA 1
ATOM 1897 C C . ASN A 1 252 ? 7.572 -7.840 -4.562 1.00 73.31 252 ASN A C 1
ATOM 1899 O O . ASN A 1 252 ? 8.511 -7.751 -5.357 1.00 73.31 252 ASN A O 1
ATOM 1903 N N . LEU A 1 253 ? 7.112 -6.799 -3.878 1.00 76.44 253 LEU A N 1
ATOM 1904 C CA . LEU A 1 253 ? 7.726 -5.482 -3.955 1.00 76.44 253 LEU A CA 1
ATOM 1905 C C . LEU A 1 253 ? 8.633 -5.207 -2.759 1.00 76.44 253 LEU A C 1
ATOM 1907 O O . LEU A 1 253 ? 8.262 -5.426 -1.602 1.00 76.44 253 LEU A O 1
ATOM 1911 N N . THR A 1 254 ? 9.814 -4.672 -3.058 1.00 85.81 254 THR A N 1
ATOM 1912 C CA . THR A 1 254 ? 10.766 -4.202 -2.049 1.00 85.81 254 THR A CA 1
ATOM 1913 C C . THR A 1 254 ? 10.407 -2.799 -1.551 1.00 85.81 254 THR A C 1
ATOM 1915 O O . THR A 1 254 ? 9.686 -2.046 -2.220 1.00 85.81 254 THR A O 1
ATOM 1918 N N . ARG A 1 255 ? 10.925 -2.408 -0.379 1.00 87.12 255 ARG A N 1
ATOM 1919 C CA . ARG A 1 255 ? 10.691 -1.079 0.222 1.00 87.12 255 ARG A CA 1
ATOM 1920 C C . ARG A 1 255 ? 11.041 0.066 -0.725 1.00 87.12 255 ARG A C 1
ATOM 1922 O O . ARG A 1 255 ? 10.268 1.017 -0.836 1.00 87.12 255 ARG A O 1
ATOM 1929 N N . GLU A 1 256 ? 12.167 -0.022 -1.431 1.00 81.75 256 GLU A N 1
ATOM 1930 C CA . GLU A 1 256 ? 12.597 1.021 -2.376 1.00 81.75 256 GLU A CA 1
ATOM 1931 C C . GLU A 1 256 ? 11.637 1.171 -3.565 1.00 81.75 256 GLU A C 1
ATOM 1933 O O . GLU A 1 256 ? 11.344 2.288 -4.003 1.00 81.75 256 GLU A O 1
ATOM 1938 N N . GLN A 1 257 ? 11.085 0.054 -4.047 1.00 84.12 257 GLN A N 1
ATOM 1939 C CA . GLN A 1 257 ? 10.133 0.052 -5.149 1.00 84.12 257 GLN A CA 1
ATOM 1940 C C . GLN A 1 257 ? 8.806 0.668 -4.707 1.00 84.12 257 GLN A C 1
ATOM 1942 O O . GLN A 1 257 ? 8.290 1.555 -5.391 1.00 84.12 257 GLN A O 1
ATOM 1947 N N . ILE A 1 258 ? 8.275 0.257 -3.550 1.00 86.06 258 ILE A N 1
ATOM 1948 C CA . ILE A 1 258 ? 7.023 0.813 -3.017 1.00 86.06 258 ILE A CA 1
ATOM 1949 C C . ILE A 1 258 ? 7.168 2.300 -2.700 1.00 86.06 258 ILE A C 1
ATOM 1951 O O . ILE A 1 258 ? 6.272 3.065 -3.047 1.00 86.06 258 ILE A O 1
ATOM 1955 N N . ALA A 1 259 ? 8.291 2.740 -2.126 1.00 85.19 259 ALA A N 1
ATOM 1956 C CA . ALA A 1 259 ? 8.525 4.161 -1.866 1.00 85.19 259 ALA A CA 1
ATOM 1957 C C . ALA A 1 259 ? 8.430 4.998 -3.152 1.00 85.19 259 ALA A C 1
ATOM 1959 O O . ALA A 1 259 ? 7.765 6.033 -3.168 1.00 85.19 259 ALA A O 1
ATOM 1960 N N . SER A 1 260 ? 9.008 4.514 -4.256 1.00 84.75 260 SER A N 1
ATOM 1961 C CA . SER A 1 260 ? 8.882 5.161 -5.568 1.00 84.75 260 SER A CA 1
ATOM 1962 C C . SER A 1 260 ? 7.428 5.244 -6.044 1.00 84.75 260 SER A C 1
ATOM 1964 O O . SER A 1 260 ? 6.982 6.302 -6.490 1.00 84.75 260 SER A O 1
ATOM 1966 N N . PHE A 1 261 ? 6.659 4.159 -5.912 1.00 87.81 261 PHE A N 1
ATOM 1967 C CA . PHE A 1 261 ? 5.248 4.155 -6.302 1.00 87.81 261 PHE A CA 1
ATOM 1968 C C . PHE A 1 261 ? 4.384 5.061 -5.422 1.00 87.81 261 PHE A C 1
ATOM 1970 O O . PHE A 1 261 ? 3.536 5.769 -5.954 1.00 87.81 261 PHE A O 1
ATOM 1977 N N . MET A 1 262 ? 4.607 5.072 -4.107 1.00 88.69 262 MET A N 1
ATOM 1978 C CA . MET A 1 262 ? 3.886 5.921 -3.154 1.00 88.69 262 MET A CA 1
ATOM 1979 C C . MET A 1 262 ? 4.131 7.403 -3.433 1.00 88.69 262 MET A C 1
ATOM 1981 O O . MET A 1 262 ? 3.177 8.175 -3.518 1.00 88.69 262 MET A O 1
ATOM 1985 N N . VAL A 1 263 ? 5.393 7.798 -3.637 1.00 87.31 263 VAL A N 1
ATOM 1986 C CA . VAL A 1 263 ? 5.734 9.190 -3.959 1.00 87.31 263 VAL A CA 1
ATOM 1987 C C . VAL A 1 263 ? 5.081 9.600 -5.272 1.00 87.31 263 VAL A C 1
ATOM 1989 O O . VAL A 1 263 ? 4.333 10.567 -5.288 1.00 87.31 263 VAL A O 1
ATOM 1992 N N . ARG A 1 264 ? 5.225 8.809 -6.341 1.00 86.81 264 ARG A N 1
ATOM 1993 C CA . ARG A 1 264 ? 4.549 9.092 -7.622 1.00 86.81 264 ARG A CA 1
ATOM 1994 C C . ARG A 1 264 ? 3.023 9.071 -7.517 1.00 86.81 264 ARG A C 1
ATOM 1996 O O . ARG A 1 264 ? 2.332 9.750 -8.263 1.00 86.81 264 ARG A O 1
ATOM 2003 N N . ALA A 1 265 ? 2.451 8.270 -6.627 1.00 85.94 265 ALA A N 1
ATOM 2004 C CA . ALA A 1 265 ? 1.004 8.216 -6.480 1.00 85.94 265 ALA A CA 1
ATOM 2005 C C . ALA A 1 265 ? 0.454 9.467 -5.788 1.00 85.94 265 ALA A C 1
ATOM 2007 O O . ALA A 1 265 ? -0.614 9.931 -6.175 1.00 85.94 265 ALA A O 1
ATOM 2008 N N . PHE A 1 266 ? 1.138 10.031 -4.796 1.00 85.81 266 PHE A N 1
ATOM 2009 C CA . PHE A 1 266 ? 0.541 11.052 -3.924 1.00 85.81 266 PHE A CA 1
ATOM 2010 C C . PHE A 1 266 ? 1.247 12.416 -3.957 1.00 85.81 266 PHE A C 1
ATOM 2012 O O . PHE A 1 266 ? 0.634 13.403 -3.566 1.00 85.81 266 PHE A O 1
ATOM 2019 N N . PHE A 1 267 ? 2.473 12.495 -4.479 1.00 76.25 267 PHE A N 1
ATOM 2020 C CA . PHE A 1 267 ? 3.329 13.685 -4.446 1.00 76.25 267 PHE A CA 1
ATOM 2021 C C . PHE A 1 267 ? 3.934 13.919 -5.836 1.00 76.25 267 PHE A C 1
ATOM 2023 O O . PHE A 1 267 ? 4.975 13.358 -6.183 1.00 76.25 267 PHE A O 1
ATOM 2030 N N . HIS A 1 268 ? 3.242 14.723 -6.642 1.00 56.38 268 HIS A N 1
ATOM 2031 C CA . HIS A 1 268 ? 3.669 15.162 -7.971 1.00 56.38 268 HIS A CA 1
ATOM 2032 C C . HIS A 1 268 ? 3.571 16.676 -8.094 1.00 56.38 268 HIS A C 1
ATOM 2034 O O . HIS A 1 268 ? 2.618 17.239 -7.511 1.00 56.38 268 HIS A O 1
#

pLDDT: mean 70.39, std 18.86, range [28.53, 94.56]

Foldseek 3Di:
DDDDQADPVGFGQDFAPPDDPPDPLRVLVSVCRNLVLQADPPVRRHNQQFDFAFLLSLLSSLQSLQDDPVVLQVVQQPCCVQVGNQRAQAPAQHSPHPSRSSVVVCVVLVLDQADDDDDDPGGHNRRGHGDFPLSSLSSLQCSLVSNPPCLDPPDDPPDDDDDDDPPDDPDDPPDDDDCPDDPPSSHNDDPPFQLAQAQDPDPPSPSRSSVVVCVVLVLDLAPALPPVVVSGHTHNFTQDPDDDDDPDGGGGDGSSRSSSSSCSSRPD

Radius of gyration: 20.86 Å; chains: 1; bounding box: 56×52×57 Å

Secondary structure (DSSP, 8-state):
-PPPSB-TTS-B-SPPTTS-TTSTTHHHHHHHHHTTSS---TTSS---TTSBPBHHHHHHHHHHTT--HHHHHHHHHT-GGGT-TT--SSTTS-TTSTTHHHHHHHHHTTS---S--SS-SS----TTSBPBHHHHHHHHHHHHTTT------S-------S----SS--S-TT----SSSSTT--S----S--SBTTS---TT-TTHHHHHHHHHTTS---SB--TTSSSSSBB---S-SSSPPPTT-TTBPBHHHHHHHHHHHH--

Sequence (268 aa):
MSFPEVDPYGNSYQAYTDVPSSSPFAGMIRIAKQVGIVPADALGSTFQPTREVTRSEMARWTVLSQMNEAAITDFLANTPQFGGPTTASFADVPSTHPDFRYVETMYRRGYTRGCFNTGDALRRYCPADPTTRKDMAVFLIRAKLNNVFPSTLSGCPTGAINGTTPAGGIFPPGIITACGELGDNFGLFVTGLNYFTDNPAITGNDNYVYIQKMRELRITNGTSLGPNQDGRNGTYTLGVLSGAPPAGHPGNLTREQIASFMVRAFFH